Protein AF-A0A662AB05-F1 (afdb_monomer_lite)

pLDDT: mean 79.99, std 21.04, range [27.86, 98.81]

Secondary structure (DSSP, 8-state):
---------------------HHHHHHHHHHHHHHTSHHHHHHHHHHHSSSTTHHHHHHHHHHHHHHHHHHHHTT---------PPPPPP--HHHHHHHHS-HHHHHHHHHHHIIIIIS----SS-HHHHHHHHHHHTT--TTTT-EEEEEE-BTTBPPPPGGG--TT-EEEEEETTTTTEEEEEEEEEEEETTTTEEEEEE---TT-----EEEEEE-TTEEEEEEE---

Radius of gyration: 23.84 Å; chains: 1; bounding box: 89×53×60 Å

Structure (mmCIF, N/CA/C/O backbone):
data_AF-A0A662AB05-F1
#
_entry.id   AF-A0A662AB05-F1
#
loop_
_atom_site.group_PDB
_atom_site.id
_atom_site.type_symbol
_atom_site.label_atom_id
_atom_site.label_alt_id
_atom_site.label_comp_id
_atom_site.label_asym_id
_atom_site.label_entity_id
_atom_site.label_seq_id
_atom_site.pdbx_PDB_ins_code
_atom_site.Cartn_x
_atom_site.Cartn_y
_atom_site.Cartn_z
_atom_site.occupancy
_atom_site.B_iso_or_equiv
_atom_site.auth_seq_id
_atom_site.auth_comp_id
_atom_site.auth_asym_id
_atom_site.auth_atom_id
_atom_site.pdbx_PDB_model_num
ATOM 1 N N . MET A 1 1 ? 68.792 -32.319 36.060 1.00 41.03 1 MET A N 1
ATOM 2 C CA . MET A 1 1 ? 67.749 -32.332 35.009 1.00 41.03 1 MET A CA 1
ATOM 3 C C . MET A 1 1 ? 66.751 -33.435 35.332 1.00 41.03 1 MET A C 1
ATOM 5 O O . MET A 1 1 ? 67.073 -34.603 35.170 1.00 41.03 1 MET A O 1
ATOM 9 N N . ILE A 1 2 ? 65.593 -33.077 35.890 1.00 36.81 2 ILE A N 1
ATOM 10 C CA . ILE A 1 2 ? 64.547 -34.006 36.345 1.00 36.81 2 ILE A CA 1
ATOM 11 C C . ILE A 1 2 ? 63.245 -33.673 35.595 1.00 36.81 2 ILE A C 1
ATOM 13 O O . ILE A 1 2 ? 62.910 -32.502 35.472 1.00 36.81 2 ILE A O 1
ATOM 17 N N . ARG A 1 3 ? 62.612 -34.748 35.087 1.00 42.06 3 ARG A N 1
ATOM 18 C CA . ARG A 1 3 ? 61.245 -35.016 34.559 1.00 42.06 3 ARG A CA 1
ATOM 19 C C . ARG A 1 3 ? 60.225 -33.848 34.564 1.00 42.06 3 ARG A C 1
ATOM 21 O O . ARG A 1 3 ? 60.188 -33.073 35.501 1.00 42.06 3 ARG A O 1
ATOM 28 N N . ILE A 1 4 ? 59.284 -33.766 33.610 1.00 41.25 4 ILE A N 1
ATOM 29 C CA . ILE A 1 4 ? 57.955 -34.420 33.718 1.00 41.25 4 ILE A CA 1
ATOM 30 C C . ILE A 1 4 ? 57.198 -34.467 32.361 1.00 41.25 4 ILE A C 1
ATOM 32 O O . ILE A 1 4 ? 57.023 -33.466 31.680 1.00 41.25 4 ILE A O 1
ATOM 36 N N . LYS A 1 5 ? 56.767 -35.697 32.043 1.00 40.16 5 LYS A N 1
ATOM 37 C CA . LYS A 1 5 ? 55.578 -36.238 31.339 1.00 40.16 5 LYS A CA 1
ATOM 38 C C . LYS A 1 5 ? 54.635 -35.344 30.493 1.00 40.16 5 LYS A C 1
ATOM 40 O O . LYS A 1 5 ? 53.971 -34.461 31.012 1.00 40.16 5 LYS A O 1
ATOM 45 N N . LEU A 1 6 ? 54.458 -35.813 29.246 1.00 46.09 6 LEU A N 1
ATOM 46 C CA . LEU A 1 6 ? 53.212 -36.223 28.551 1.00 46.09 6 LEU A CA 1
ATOM 47 C C . LEU A 1 6 ? 51.966 -35.322 28.636 1.00 46.09 6 LEU A C 1
ATOM 49 O O . LEU A 1 6 ? 51.309 -35.263 29.670 1.00 46.09 6 LEU A O 1
ATOM 53 N N . PHE A 1 7 ? 51.521 -34.830 27.473 1.00 37.00 7 PHE A N 1
ATOM 54 C CA . PHE A 1 7 ? 50.107 -34.539 27.223 1.00 37.00 7 PHE A CA 1
ATOM 55 C C . PHE A 1 7 ? 49.740 -34.810 25.753 1.00 37.00 7 PHE A C 1
ATOM 57 O O . PHE A 1 7 ? 50.215 -34.149 24.838 1.00 37.00 7 PHE A O 1
ATOM 64 N N . ASN A 1 8 ? 48.893 -35.812 25.545 1.00 42.94 8 ASN A N 1
ATOM 65 C CA . ASN A 1 8 ? 48.013 -36.005 24.389 1.00 42.94 8 ASN A CA 1
ATOM 66 C C . ASN A 1 8 ? 46.721 -36.537 25.035 1.00 42.94 8 ASN A C 1
ATOM 68 O O . ASN A 1 8 ? 46.855 -37.426 25.885 1.00 42.94 8 ASN A O 1
ATOM 72 N N . PRO A 1 9 ? 45.509 -36.017 24.753 1.00 47.19 9 PRO A N 1
ATOM 73 C CA . PRO A 1 9 ? 44.852 -36.332 23.482 1.00 47.19 9 PRO A CA 1
ATOM 74 C C . PRO A 1 9 ? 43.847 -35.259 22.973 1.00 47.19 9 PRO A C 1
ATOM 76 O O . PRO A 1 9 ? 43.495 -34.322 23.676 1.00 47.19 9 PRO A O 1
ATOM 79 N N . THR A 1 10 ? 43.398 -35.420 21.725 1.00 48.03 10 THR A N 1
ATOM 80 C CA . THR A 1 10 ? 42.082 -35.046 21.149 1.00 48.03 10 THR A CA 1
ATOM 81 C C . THR A 1 10 ? 41.307 -33.853 21.740 1.00 48.03 10 THR A C 1
ATOM 83 O O . THR A 1 10 ? 40.819 -33.937 22.856 1.00 48.03 10 THR A O 1
ATOM 86 N N . ILE A 1 11 ? 41.021 -32.833 20.917 1.00 49.19 11 ILE A N 1
ATOM 87 C CA . ILE A 1 11 ? 39.661 -32.304 20.665 1.00 49.19 11 ILE A CA 1
ATOM 88 C C . ILE A 1 11 ? 39.730 -31.359 19.455 1.00 49.19 11 ILE A C 1
ATOM 90 O O . ILE A 1 11 ? 40.178 -30.216 19.506 1.00 49.19 11 ILE A O 1
ATOM 94 N N . LEU A 1 12 ? 39.275 -31.903 18.332 1.00 47.12 12 LEU A N 1
ATOM 95 C CA . LEU A 1 12 ? 38.850 -31.188 17.143 1.00 47.12 12 LEU A CA 1
ATOM 96 C C . LEU A 1 12 ? 37.508 -30.518 17.476 1.00 47.12 12 LEU A C 1
ATOM 98 O O . LEU A 1 12 ? 36.474 -31.179 17.450 1.00 47.12 12 LEU A O 1
ATOM 102 N N . LEU A 1 13 ? 37.506 -29.226 17.810 1.00 43.78 13 LEU A N 1
ATOM 103 C CA . LEU A 1 13 ? 36.274 -28.436 17.877 1.00 43.78 13 LEU A CA 1
ATOM 104 C C . LEU A 1 13 ? 36.258 -27.421 16.739 1.00 43.78 13 LEU A C 1
ATOM 106 O O . LEU A 1 13 ? 36.811 -26.327 16.807 1.00 43.78 13 LEU A O 1
ATOM 110 N N . ILE A 1 14 ? 35.590 -27.855 15.671 1.00 45.66 14 ILE A N 1
ATOM 111 C CA . ILE A 1 14 ? 35.081 -27.042 14.575 1.00 45.66 14 ILE A CA 1
ATOM 112 C C . ILE A 1 14 ? 34.140 -26.006 15.195 1.00 45.66 14 ILE A C 1
ATOM 114 O O . ILE A 1 14 ? 32.975 -26.292 15.473 1.00 45.66 14 ILE A O 1
ATOM 118 N N . VAL A 1 15 ? 34.641 -24.795 15.437 1.00 43.34 15 VAL A N 1
ATOM 119 C CA . VAL A 1 15 ? 33.771 -23.663 15.751 1.00 43.34 15 VAL A CA 1
ATOM 120 C C . VAL A 1 15 ? 33.095 -23.270 14.448 1.00 43.34 15 VAL A C 1
ATOM 122 O O . VAL A 1 15 ? 33.679 -22.639 13.567 1.00 43.34 15 VAL A O 1
ATOM 125 N N . PHE A 1 16 ? 31.860 -23.745 14.323 1.00 41.00 16 PHE A N 1
ATOM 126 C CA . PHE A 1 16 ? 30.905 -23.403 13.287 1.00 41.00 16 PHE A CA 1
ATOM 127 C C . PHE A 1 16 ? 30.875 -21.883 13.100 1.00 41.00 16 PHE A C 1
ATOM 129 O O . PHE A 1 16 ? 30.330 -21.136 13.912 1.00 41.00 16 PHE A O 1
ATOM 136 N N . SER A 1 17 ? 31.455 -21.438 11.989 1.00 41.12 17 SER A N 1
ATOM 137 C CA . SER A 1 17 ? 31.221 -20.122 11.418 1.00 41.12 17 SER A CA 1
ATOM 138 C C . SER A 1 17 ? 29.746 -20.025 11.029 1.00 41.12 17 SER A C 1
ATOM 140 O O . SER A 1 17 ? 29.356 -20.292 9.894 1.00 41.12 17 SER A O 1
ATOM 142 N N . THR A 1 18 ? 28.889 -19.638 11.971 1.00 46.38 18 THR A N 1
ATOM 143 C CA . THR A 1 18 ? 27.575 -19.089 11.640 1.00 46.38 18 THR A CA 1
ATOM 144 C C . THR A 1 18 ? 27.740 -17.609 11.329 1.00 46.38 18 THR A C 1
ATOM 146 O O . THR A 1 18 ? 27.198 -16.739 12.011 1.00 46.38 18 THR A O 1
ATOM 149 N N . LEU A 1 19 ? 28.485 -17.316 10.260 1.00 41.28 19 LEU A N 1
ATOM 150 C CA . LEU A 1 19 ? 28.293 -16.083 9.513 1.00 41.28 19 LEU A CA 1
ATOM 151 C C . LEU A 1 19 ? 26.916 -16.171 8.854 1.00 41.28 19 LEU A C 1
ATOM 153 O O . LEU A 1 19 ? 26.732 -16.627 7.727 1.00 41.28 19 LEU A O 1
ATOM 157 N N . PHE A 1 20 ? 25.917 -15.752 9.621 1.00 46.38 20 PHE A N 1
ATOM 158 C CA . PHE A 1 20 ? 24.598 -15.414 9.133 1.00 46.38 20 PHE A CA 1
ATOM 159 C C . PHE A 1 20 ? 24.802 -14.328 8.061 1.00 46.38 20 PHE A C 1
ATOM 161 O O . PHE A 1 20 ? 25.117 -13.184 8.384 1.00 46.38 20 PHE A O 1
ATOM 168 N N . PHE A 1 21 ? 24.629 -14.672 6.781 1.00 45.56 21 PHE A N 1
ATOM 169 C CA . PHE A 1 21 ? 24.594 -13.725 5.656 1.00 45.56 21 PHE A CA 1
ATOM 170 C C . PHE A 1 21 ? 23.132 -13.410 5.256 1.00 45.56 21 PHE A C 1
ATOM 172 O O . PHE A 1 21 ? 22.688 -13.773 4.161 1.00 45.56 21 PHE A O 1
ATOM 179 N N . PRO A 1 22 ? 22.322 -12.716 6.084 1.00 51.22 22 PRO A N 1
ATOM 180 C CA . PRO A 1 22 ? 20.914 -12.447 5.782 1.00 51.22 22 PRO A CA 1
ATOM 181 C C . PRO A 1 22 ? 20.709 -11.440 4.632 1.00 51.22 22 PRO A C 1
ATOM 183 O O . PRO A 1 22 ? 19.571 -11.221 4.205 1.00 51.22 22 PRO A O 1
ATOM 186 N N . SER A 1 23 ? 21.773 -10.822 4.105 1.00 61.44 23 SER A N 1
ATOM 187 C CA . SER A 1 23 ? 21.680 -9.826 3.030 1.00 61.44 23 SER A CA 1
ATOM 188 C C . SER A 1 23 ? 21.506 -10.453 1.639 1.00 61.44 23 SER A C 1
ATOM 190 O O . SER A 1 23 ? 20.774 -9.908 0.807 1.00 61.44 23 SER A O 1
ATOM 192 N N . CYS A 1 24 ? 22.104 -11.625 1.392 1.00 77.31 24 CYS A N 1
ATOM 193 C CA . CYS A 1 24 ? 22.117 -12.240 0.064 1.00 77.31 24 CYS A CA 1
ATOM 194 C C . CYS A 1 24 ? 20.747 -12.833 -0.297 1.00 77.31 24 CYS A C 1
ATOM 196 O O . CYS A 1 24 ? 20.187 -12.501 -1.344 1.00 77.31 24 CYS A O 1
ATOM 198 N N . ALA A 1 25 ? 20.142 -13.598 0.620 1.00 77.62 25 ALA A N 1
ATOM 199 C CA . ALA A 1 25 ? 18.828 -14.204 0.403 1.00 77.62 25 ALA A CA 1
ATOM 200 C C . ALA A 1 25 ? 17.720 -13.149 0.237 1.00 77.62 25 ALA A C 1
ATOM 202 O O . ALA A 1 25 ? 16.896 -13.260 -0.665 1.00 77.62 25 ALA A O 1
ATOM 203 N N . LYS A 1 26 ? 17.722 -12.069 1.035 1.00 75.44 26 LYS A N 1
ATOM 204 C CA . LYS A 1 26 ? 16.744 -10.974 0.893 1.00 75.44 26 LYS A CA 1
ATOM 205 C C . LYS A 1 26 ? 16.840 -10.309 -0.482 1.00 75.44 26 LYS A C 1
ATOM 207 O O . LYS A 1 26 ? 15.824 -10.122 -1.151 1.00 75.44 26 LYS A O 1
ATOM 212 N N . ARG A 1 27 ? 18.055 -9.972 -0.927 1.00 73.06 27 ARG A N 1
ATOM 213 C CA . ARG A 1 27 ? 18.285 -9.334 -2.233 1.00 73.06 27 ARG A CA 1
ATOM 214 C C . ARG A 1 27 ? 17.936 -10.271 -3.390 1.00 73.06 27 ARG A C 1
ATOM 216 O O . ARG A 1 27 ? 17.313 -9.834 -4.355 1.00 73.06 27 ARG A O 1
ATOM 223 N N . ALA A 1 28 ? 18.300 -11.548 -3.293 1.00 81.00 28 ALA A N 1
ATOM 224 C CA . ALA A 1 28 ? 17.970 -12.557 -4.294 1.00 81.00 28 ALA A CA 1
ATOM 225 C C . ALA A 1 28 ? 16.457 -12.803 -4.378 1.00 81.00 28 ALA A C 1
ATOM 227 O O . ALA A 1 28 ? 15.916 -12.890 -5.479 1.00 81.00 28 ALA A O 1
ATOM 228 N N . PHE A 1 29 ? 15.770 -12.840 -3.235 1.00 81.94 29 PHE A N 1
ATOM 229 C CA . PHE A 1 29 ? 14.319 -12.962 -3.175 1.00 81.94 29 PHE A CA 1
ATOM 230 C C . PHE A 1 29 ? 13.632 -11.745 -3.798 1.00 81.94 29 PHE A C 1
ATOM 232 O O . PHE A 1 29 ? 12.755 -11.907 -4.640 1.00 81.94 29 PHE A O 1
ATOM 239 N N . HIS A 1 30 ? 14.082 -10.528 -3.474 1.00 76.94 30 HIS A N 1
ATOM 240 C CA . HIS A 1 30 ? 13.581 -9.309 -4.113 1.00 76.94 30 HIS A CA 1
ATOM 241 C C . HIS A 1 30 ? 13.800 -9.334 -5.629 1.00 76.94 30 HIS A C 1
ATOM 243 O O . HIS A 1 30 ? 12.862 -9.088 -6.373 1.00 76.94 30 HIS A O 1
ATOM 249 N N . LYS A 1 31 ? 14.984 -9.743 -6.104 1.00 77.50 31 LYS A N 1
ATOM 250 C CA . LYS A 1 31 ? 15.251 -9.894 -7.544 1.00 77.50 31 LYS A CA 1
ATOM 251 C C . LYS A 1 31 ? 14.340 -10.940 -8.198 1.00 77.50 31 LYS A C 1
ATOM 253 O O . LYS A 1 31 ? 13.983 -10.799 -9.367 1.00 77.50 31 LYS A O 1
ATOM 258 N N . ALA A 1 32 ? 13.983 -12.001 -7.474 1.00 78.56 32 ALA A N 1
ATOM 259 C CA . ALA A 1 32 ? 13.036 -12.998 -7.956 1.00 78.56 32 ALA A CA 1
ATOM 260 C C . ALA A 1 32 ? 11.611 -12.442 -8.036 1.00 78.56 32 ALA A C 1
ATOM 262 O O . ALA A 1 32 ? 10.939 -12.712 -9.029 1.00 78.56 32 ALA A O 1
ATOM 263 N N . MET A 1 33 ? 11.205 -11.632 -7.053 1.00 78.56 33 MET A N 1
ATOM 264 C CA . MET A 1 33 ? 9.936 -10.901 -7.046 1.00 78.56 33 MET A CA 1
ATOM 265 C C . MET A 1 33 ? 9.856 -9.831 -8.134 1.00 78.56 33 MET A C 1
ATOM 267 O O . MET A 1 33 ? 8.813 -9.702 -8.755 1.00 78.56 33 MET A O 1
ATOM 271 N N . ASP A 1 34 ? 10.941 -9.103 -8.403 1.00 69.00 34 ASP A N 1
ATOM 272 C CA . ASP A 1 34 ? 10.978 -8.088 -9.462 1.00 69.00 34 ASP A CA 1
ATOM 273 C C . ASP A 1 34 ? 10.748 -8.720 -10.840 1.00 69.00 34 ASP A C 1
ATOM 275 O O . ASP A 1 34 ? 10.105 -8.130 -11.701 1.00 69.00 34 ASP A O 1
ATOM 279 N N . LYS A 1 35 ? 11.268 -9.938 -11.048 1.00 76.38 35 LYS A N 1
ATOM 280 C CA . LYS A 1 35 ? 11.047 -10.706 -12.279 1.00 76.38 35 LYS A CA 1
ATOM 281 C C . LYS A 1 35 ? 9.700 -11.424 -12.307 1.00 76.38 35 LYS A C 1
ATOM 283 O O . LYS A 1 35 ? 9.160 -11.605 -13.387 1.00 76.38 35 LYS A O 1
ATOM 288 N N . ASN A 1 36 ? 9.214 -11.874 -11.150 1.00 77.94 36 ASN A N 1
ATOM 289 C CA . ASN A 1 36 ? 7.950 -12.586 -10.953 1.00 77.94 36 ASN A CA 1
ATOM 290 C C . ASN A 1 36 ? 7.671 -13.705 -11.985 1.00 77.94 36 ASN A C 1
ATOM 292 O O . ASN A 1 36 ? 6.628 -13.734 -12.630 1.00 77.94 36 ASN A O 1
ATOM 296 N N . THR A 1 37 ? 8.625 -14.621 -12.175 1.00 80.44 37 THR A N 1
ATOM 297 C CA . THR A 1 37 ? 8.491 -15.775 -13.086 1.00 80.44 37 THR A CA 1
ATOM 298 C C . THR A 1 37 ? 8.776 -17.073 -12.340 1.00 80.44 37 THR A C 1
ATOM 300 O O . THR A 1 37 ? 9.580 -17.097 -11.406 1.00 80.44 37 THR A O 1
ATOM 303 N N . VAL A 1 38 ? 8.207 -18.190 -12.802 1.00 76.81 38 VAL A N 1
ATOM 304 C CA . VAL A 1 38 ? 8.501 -19.531 -12.262 1.00 76.81 38 VAL A CA 1
ATOM 305 C C . VAL A 1 38 ? 10.013 -19.784 -12.235 1.00 76.81 38 VAL A C 1
ATOM 307 O O . VAL A 1 38 ? 10.556 -20.253 -11.235 1.00 76.81 38 VAL A O 1
ATOM 310 N N . ASN A 1 39 ? 10.718 -19.384 -13.299 1.00 84.44 39 ASN A N 1
ATOM 311 C CA . ASN A 1 39 ? 12.168 -19.518 -13.402 1.00 84.44 39 ASN A CA 1
ATOM 312 C C . ASN A 1 39 ? 12.924 -18.653 -12.376 1.00 84.44 39 ASN A C 1
ATOM 314 O O . ASN A 1 39 ? 13.879 -19.121 -11.755 1.00 84.44 39 ASN A O 1
ATOM 318 N N . SER A 1 40 ? 12.504 -17.403 -12.145 1.00 78.69 40 SER A N 1
ATOM 319 C CA . SER A 1 40 ? 13.163 -16.545 -11.154 1.00 78.69 40 SER A CA 1
ATOM 320 C C . SER A 1 40 ? 12.994 -17.077 -9.730 1.00 78.69 40 SER A C 1
ATOM 322 O O . SER A 1 40 ? 13.964 -17.060 -8.969 1.00 78.69 40 SER A O 1
ATOM 324 N N . TYR A 1 41 ? 11.826 -17.630 -9.391 1.00 84.00 41 TYR A N 1
ATOM 325 C CA . TYR A 1 41 ? 11.612 -18.289 -8.101 1.00 84.00 41 TYR A CA 1
ATOM 326 C C . TYR A 1 41 ? 12.338 -19.629 -7.988 1.00 84.00 41 TYR A C 1
ATOM 328 O O . TYR A 1 41 ? 12.929 -19.895 -6.946 1.00 84.00 41 TYR A O 1
ATOM 336 N N . ASN A 1 42 ? 12.390 -20.445 -9.044 1.00 88.75 42 ASN A N 1
ATOM 337 C CA . ASN A 1 42 ? 13.214 -21.659 -9.061 1.00 88.75 42 ASN A CA 1
ATOM 338 C C . ASN A 1 42 ? 14.694 -21.336 -8.831 1.00 88.75 42 ASN A C 1
ATOM 340 O O . ASN A 1 42 ? 15.349 -21.982 -8.017 1.00 88.75 42 ASN A O 1
ATOM 344 N N . LYS A 1 43 ? 15.215 -20.295 -9.492 1.00 91.38 43 LYS A N 1
ATOM 345 C CA . LYS A 1 43 ? 16.598 -19.841 -9.312 1.00 91.38 43 LYS A CA 1
ATOM 346 C C . LYS A 1 43 ? 16.873 -19.372 -7.885 1.00 91.38 43 LYS A C 1
ATOM 348 O O . LYS A 1 43 ? 17.965 -19.611 -7.378 1.00 91.38 43 LYS A O 1
ATOM 353 N N . PHE A 1 44 ? 15.908 -18.701 -7.260 1.00 90.69 44 PHE A N 1
ATOM 354 C CA . PHE A 1 44 ? 16.005 -18.302 -5.861 1.00 90.69 44 PHE A CA 1
ATOM 355 C C . PHE A 1 44 ? 16.018 -19.519 -4.930 1.00 90.69 44 PHE A C 1
ATOM 357 O O . PHE A 1 44 ? 16.940 -19.669 -4.135 1.00 90.69 44 PHE A O 1
ATOM 364 N N . LEU A 1 45 ? 15.039 -20.413 -5.082 1.00 91.75 45 LEU A N 1
ATOM 365 C CA . LEU A 1 45 ? 14.894 -21.605 -4.250 1.00 91.75 45 LEU A CA 1
ATOM 366 C C . LEU A 1 45 ? 16.091 -22.542 -4.369 1.00 91.75 45 LEU A C 1
ATOM 368 O O . LEU A 1 45 ? 16.516 -23.085 -3.368 1.00 91.75 45 LEU A O 1
ATOM 372 N N . LYS A 1 46 ? 16.707 -22.660 -5.550 1.00 92.50 46 LYS A N 1
ATOM 373 C CA . LYS A 1 46 ? 17.922 -23.468 -5.731 1.00 92.50 46 LYS A CA 1
ATOM 374 C C . LYS A 1 46 ? 19.098 -23.013 -4.854 1.00 92.50 46 LYS A C 1
ATOM 376 O O . LYS A 1 46 ? 19.998 -23.801 -4.605 1.00 92.50 46 LYS A O 1
ATOM 381 N N . LYS A 1 47 ? 19.139 -21.738 -4.457 1.00 88.31 47 LYS A N 1
ATOM 382 C CA . LYS A 1 47 ? 20.266 -21.152 -3.712 1.00 88.31 47 LYS A CA 1
ATOM 383 C C . LYS A 1 47 ? 19.944 -20.811 -2.256 1.00 88.31 47 LYS A C 1
ATOM 385 O O . LYS A 1 47 ? 20.866 -20.503 -1.512 1.00 88.31 47 LYS A O 1
ATOM 390 N N . HIS A 1 48 ? 18.663 -20.762 -1.896 1.00 88.81 48 HIS A N 1
ATOM 391 C CA . HIS A 1 48 ? 18.176 -20.174 -0.645 1.00 88.81 48 HIS A CA 1
ATOM 392 C C . HIS A 1 48 ? 16.889 -20.866 -0.154 1.00 88.81 48 HIS A C 1
ATOM 394 O O . HIS A 1 48 ? 15.951 -20.186 0.279 1.00 88.81 48 HIS A O 1
ATOM 400 N N . ASP A 1 49 ? 16.781 -22.189 -0.297 1.00 85.38 49 ASP A N 1
ATOM 401 C CA . ASP A 1 49 ? 15.622 -22.985 0.142 1.00 85.38 49 ASP A CA 1
ATOM 402 C C . ASP A 1 49 ? 15.500 -23.140 1.666 1.00 85.38 49 ASP A C 1
ATOM 404 O O . ASP A 1 49 ? 14.406 -23.430 2.153 1.00 85.38 49 ASP A O 1
ATOM 408 N N . ASP A 1 50 ? 16.584 -22.893 2.393 1.00 82.00 50 ASP A N 1
ATOM 409 C CA . ASP A 1 50 ? 16.687 -22.797 3.851 1.00 82.00 50 ASP A CA 1
ATOM 410 C C . ASP A 1 50 ? 16.327 -21.401 4.391 1.00 82.00 50 ASP A C 1
ATOM 412 O O . ASP A 1 50 ? 16.054 -21.209 5.577 1.00 82.00 50 ASP A O 1
ATOM 416 N N . SER A 1 51 ? 16.311 -20.392 3.519 1.00 82.62 51 SER A N 1
ATOM 417 C CA . SER A 1 51 ? 16.078 -19.018 3.939 1.00 82.62 51 SER A CA 1
ATOM 418 C C . SER A 1 51 ? 14.644 -18.804 4.427 1.00 82.62 51 SER A C 1
ATOM 420 O O . SER A 1 51 ? 13.685 -19.389 3.919 1.00 82.62 51 SER A O 1
ATOM 422 N N . LYS A 1 52 ? 14.447 -17.811 5.303 1.00 78.31 52 LYS A N 1
ATOM 423 C CA . LYS A 1 52 ? 13.102 -17.362 5.722 1.00 78.31 52 LYS A CA 1
ATOM 424 C C . LYS A 1 52 ? 12.186 -16.909 4.569 1.00 78.31 52 LYS A C 1
ATOM 426 O O . LYS A 1 52 ? 10.999 -16.678 4.778 1.00 78.31 52 LYS A O 1
ATOM 431 N N . TYR A 1 53 ? 12.731 -16.734 3.362 1.00 78.25 53 TYR A N 1
ATOM 432 C CA . TYR A 1 53 ? 11.990 -16.363 2.156 1.00 78.25 53 TYR A CA 1
ATOM 433 C C . TYR A 1 53 ? 11.637 -17.571 1.273 1.00 78.25 53 TYR A C 1
ATOM 435 O O . TYR A 1 53 ? 10.835 -17.428 0.350 1.00 78.25 53 TYR A O 1
ATOM 443 N N . ALA A 1 54 ? 12.193 -18.755 1.543 1.00 73.50 54 ALA A N 1
ATOM 444 C CA . ALA A 1 54 ? 11.980 -19.966 0.757 1.00 73.50 54 ALA A CA 1
ATOM 445 C C . ALA A 1 54 ? 10.508 -20.371 0.695 1.00 73.50 54 ALA A C 1
ATOM 447 O O . ALA A 1 54 ? 9.975 -20.587 -0.391 1.00 73.50 54 ALA A O 1
ATOM 448 N N . SER A 1 55 ? 9.819 -20.402 1.837 1.00 61.41 55 SER A N 1
ATOM 449 C CA . SER A 1 55 ? 8.386 -20.716 1.888 1.00 61.41 55 SER A CA 1
ATOM 450 C C . SER A 1 55 ? 7.584 -19.759 1.009 1.00 61.41 55 SER A C 1
ATOM 452 O O . SER A 1 55 ? 6.784 -20.189 0.182 1.00 61.41 55 SER A O 1
ATOM 454 N N . LYS A 1 56 ? 7.890 -18.459 1.092 1.00 76.19 56 LYS A N 1
ATOM 455 C CA . LYS A 1 56 ? 7.237 -17.426 0.284 1.00 76.19 56 LYS A CA 1
ATOM 456 C C . LYS A 1 56 ? 7.525 -17.576 -1.214 1.00 76.19 56 LYS A C 1
ATOM 458 O O . LYS A 1 56 ? 6.620 -17.431 -2.026 1.00 76.19 56 LYS A O 1
ATOM 463 N N . ALA A 1 57 ? 8.757 -17.907 -1.598 1.00 73.62 57 ALA A N 1
ATOM 464 C CA . ALA A 1 57 ? 9.109 -18.160 -2.993 1.00 73.62 57 ALA A CA 1
ATOM 465 C C . ALA A 1 57 ? 8.468 -19.442 -3.556 1.00 73.62 57 ALA A C 1
ATOM 467 O O . ALA A 1 57 ? 8.070 -19.454 -4.719 1.00 73.62 57 ALA A O 1
ATOM 468 N N . LYS A 1 58 ? 8.332 -20.510 -2.752 1.00 80.00 58 LYS A N 1
ATOM 469 C CA . LYS A 1 58 ? 7.609 -21.739 -3.141 1.00 80.00 58 LYS A CA 1
ATOM 470 C C . LYS A 1 58 ? 6.135 -21.439 -3.417 1.00 80.00 58 LYS A C 1
ATOM 472 O O . LYS A 1 58 ? 5.603 -21.938 -4.404 1.00 80.00 58 LYS A O 1
ATOM 477 N N . ILE A 1 59 ? 5.520 -20.596 -2.587 1.00 70.94 59 ILE A N 1
ATOM 478 C CA . ILE A 1 59 ? 4.125 -20.163 -2.736 1.00 70.94 59 ILE A CA 1
ATOM 479 C C . ILE A 1 59 ? 3.937 -19.357 -4.027 1.00 70.94 59 ILE A C 1
ATOM 481 O O . ILE A 1 59 ? 3.174 -19.785 -4.888 1.00 70.94 59 ILE A O 1
ATOM 485 N N . LEU A 1 60 ? 4.706 -18.279 -4.218 1.00 76.31 60 LEU A N 1
ATOM 486 C CA . LEU A 1 60 ? 4.604 -17.425 -5.414 1.00 76.31 60 LEU A CA 1
ATOM 487 C C . LEU A 1 60 ? 4.859 -18.215 -6.708 1.00 76.31 60 LEU A C 1
ATOM 489 O O . LEU A 1 60 ? 4.175 -18.032 -7.711 1.00 76.31 60 LEU A O 1
ATOM 493 N N . LYS A 1 61 ? 5.796 -19.172 -6.681 1.00 86.06 61 LYS A N 1
ATOM 494 C CA . LYS A 1 61 ? 6.005 -20.101 -7.798 1.00 86.06 61 LYS A CA 1
ATOM 495 C C . LYS A 1 61 ? 4.770 -20.962 -8.085 1.00 86.06 61 LYS A C 1
ATOM 497 O O . LYS A 1 61 ? 4.422 -21.166 -9.245 1.00 86.06 61 LYS A O 1
ATOM 502 N N . ALA A 1 62 ? 4.153 -21.525 -7.048 1.00 72.38 62 ALA A N 1
ATOM 503 C CA . ALA A 1 62 ? 2.998 -22.404 -7.200 1.00 72.38 62 ALA A CA 1
ATOM 504 C C . ALA A 1 62 ? 1.772 -21.660 -7.748 1.00 72.38 62 ALA A C 1
ATOM 506 O O . ALA A 1 62 ? 0.973 -22.260 -8.459 1.00 72.38 62 ALA A O 1
ATOM 507 N N . GLU A 1 63 ? 1.629 -20.373 -7.444 1.00 71.25 63 GLU A N 1
ATOM 508 C CA . GLU A 1 63 ? 0.574 -19.513 -7.991 1.00 71.25 63 GLU A CA 1
ATOM 509 C C . GLU A 1 63 ? 0.757 -19.275 -9.486 1.00 71.25 63 GLU A C 1
ATOM 511 O O . GLU A 1 63 ? -0.173 -19.531 -10.246 1.00 71.25 63 GLU A O 1
ATOM 516 N N . LEU A 1 64 ? 1.974 -18.933 -9.918 1.00 75.25 64 LEU A N 1
ATOM 517 C CA . LEU A 1 64 ? 2.290 -18.798 -11.342 1.00 75.25 64 LEU A CA 1
ATOM 518 C C . LEU A 1 64 ? 1.998 -20.098 -12.118 1.00 75.25 64 LEU A C 1
ATOM 520 O O . LEU A 1 64 ? 1.354 -20.068 -13.160 1.00 75.25 64 LEU A O 1
ATOM 524 N N . ASN A 1 65 ? 2.350 -21.261 -11.557 1.00 71.75 65 ASN A N 1
ATOM 525 C CA . ASN A 1 65 ? 2.039 -22.562 -12.173 1.00 71.75 65 ASN A CA 1
ATOM 526 C C . ASN A 1 65 ? 0.526 -22.888 -12.201 1.00 71.75 65 ASN A C 1
ATOM 528 O O . ASN A 1 65 ? 0.042 -23.601 -13.086 1.00 71.75 65 ASN A O 1
ATOM 532 N N . LYS A 1 66 ? -0.246 -22.417 -11.211 1.00 71.25 66 LYS A N 1
ATOM 533 C CA . LYS A 1 66 ? -1.711 -22.588 -11.174 1.00 71.25 66 LYS A CA 1
ATOM 534 C C . LYS A 1 66 ? -2.412 -21.733 -12.233 1.00 71.25 66 LYS A C 1
ATOM 536 O O . LYS A 1 66 ? -3.511 -22.078 -12.659 1.00 71.25 66 LYS A O 1
ATOM 541 N N . GLU A 1 67 ? -1.802 -20.636 -12.660 1.00 57.09 67 GLU A N 1
ATOM 542 C CA . GLU A 1 67 ? -2.322 -19.781 -13.729 1.00 57.09 67 GLU A CA 1
ATOM 543 C C . GLU A 1 67 ? -2.009 -20.345 -15.115 1.00 57.09 67 GLU A C 1
ATOM 545 O O . GLU A 1 67 ? -2.922 -20.412 -15.939 1.00 57.09 67 GLU A O 1
ATOM 550 N N . ASP A 1 68 ? -0.805 -20.888 -15.327 1.00 56.62 68 ASP A N 1
ATOM 551 C CA . ASP A 1 68 ? -0.463 -21.626 -16.554 1.00 56.62 68 ASP A CA 1
ATOM 552 C C . ASP A 1 68 ? -1.433 -22.800 -16.777 1.00 56.62 68 ASP A C 1
ATOM 554 O O . ASP A 1 68 ? -1.932 -23.047 -17.880 1.00 56.62 68 ASP A O 1
ATOM 558 N N . THR A 1 69 ? -1.788 -23.498 -15.695 1.00 48.59 69 THR A N 1
ATOM 559 C CA . THR A 1 69 ? -2.774 -24.583 -15.756 1.00 48.59 69 THR A CA 1
ATOM 560 C C . THR A 1 69 ? -4.196 -24.061 -15.973 1.00 48.59 69 THR A C 1
ATOM 562 O O . THR A 1 69 ? -4.893 -24.613 -16.819 1.00 48.59 69 THR A O 1
ATOM 565 N N . LYS A 1 70 ? -4.639 -22.971 -15.327 1.00 48.81 70 LYS A N 1
ATOM 566 C CA . LYS A 1 70 ? -5.968 -22.371 -15.588 1.00 48.81 70 LYS A CA 1
ATOM 567 C C . LYS A 1 70 ? -6.126 -21.825 -17.014 1.00 48.81 70 LYS A C 1
ATOM 569 O O . LYS A 1 70 ? -7.200 -22.008 -17.581 1.00 48.81 70 LYS A O 1
ATOM 574 N N . GLN A 1 71 ? -5.086 -21.238 -17.612 1.00 43.06 71 GLN A N 1
ATOM 575 C CA . GLN A 1 71 ? -5.077 -20.842 -19.032 1.00 43.06 71 GLN A CA 1
ATOM 576 C C . GLN A 1 71 ? -5.119 -22.048 -19.980 1.00 43.06 71 GLN A C 1
ATOM 578 O O . GLN A 1 71 ? -5.689 -21.971 -21.066 1.00 43.06 71 GLN A O 1
ATOM 583 N N . THR A 1 72 ? -4.570 -23.188 -19.560 1.00 34.25 72 THR A N 1
ATOM 584 C CA . THR A 1 72 ? -4.683 -24.444 -20.314 1.00 34.25 72 THR A CA 1
ATOM 585 C C . THR A 1 72 ? -6.088 -25.055 -20.177 1.00 34.25 72 THR A C 1
ATOM 587 O O . THR A 1 72 ? -6.640 -25.570 -21.150 1.00 34.25 72 THR A O 1
ATOM 590 N N . TYR A 1 73 ? -6.721 -24.934 -19.003 1.00 28.28 73 TYR A N 1
ATOM 591 C CA . TYR A 1 73 ? -8.087 -25.413 -18.742 1.00 28.28 73 TYR A CA 1
ATOM 592 C C . TYR A 1 73 ? -9.174 -24.604 -19.464 1.00 28.28 73 TYR A C 1
ATOM 594 O O . TYR A 1 73 ? -10.187 -25.181 -19.854 1.00 28.28 73 TYR A O 1
ATOM 602 N N . THR A 1 74 ? -8.974 -23.310 -19.727 1.00 34.62 74 THR A N 1
ATOM 603 C CA . THR A 1 74 ? -9.907 -22.526 -20.559 1.00 34.62 74 THR A CA 1
ATOM 604 C C . THR A 1 74 ? -9.846 -22.886 -22.047 1.00 34.62 74 THR A C 1
ATOM 606 O O . THR A 1 74 ? -10.756 -22.519 -22.785 1.00 34.62 74 THR A O 1
ATOM 609 N N . LYS A 1 75 ? -8.848 -23.665 -22.496 1.00 39.50 75 LYS A N 1
ATOM 610 C CA . LYS A 1 75 ? -8.713 -24.116 -23.895 1.00 39.50 75 LYS A CA 1
ATOM 611 C C . LYS A 1 75 ? -9.205 -25.550 -24.161 1.00 39.50 75 LYS A C 1
ATOM 613 O O . LYS A 1 75 ? -9.225 -25.975 -25.311 1.00 39.50 75 LYS A O 1
ATOM 618 N N . LYS A 1 76 ? -9.630 -26.302 -23.136 1.00 37.91 76 LYS A N 1
ATOM 619 C CA . LYS A 1 76 ? -10.183 -27.666 -23.276 1.00 37.91 76 LYS A CA 1
ATOM 620 C C . LYS A 1 76 ? -11.390 -27.871 -22.354 1.00 37.91 76 LYS A C 1
ATOM 622 O O . LYS A 1 76 ? -11.336 -28.562 -21.342 1.00 37.91 76 LYS A O 1
ATOM 627 N N . SER A 1 77 ? -12.506 -27.253 -22.726 1.00 34.75 77 SER A N 1
ATOM 628 C CA . SER A 1 77 ? -13.820 -27.517 -22.138 1.00 34.75 77 SER A CA 1
ATOM 629 C C . SER A 1 77 ? -14.469 -28.721 -22.826 1.00 34.75 77 SER A C 1
ATOM 631 O O . SER A 1 77 ? -15.141 -28.550 -23.840 1.00 34.75 77 SER A O 1
ATOM 633 N N . THR A 1 78 ? -14.302 -29.929 -22.277 1.00 33.91 78 THR A N 1
ATOM 634 C CA . THR A 1 78 ? -15.392 -30.916 -22.111 1.00 33.91 78 THR A CA 1
ATOM 635 C C . THR A 1 78 ? -14.923 -32.111 -21.270 1.00 33.91 78 THR A C 1
ATOM 637 O O . THR A 1 78 ? -13.932 -32.748 -21.602 1.00 33.91 78 THR A O 1
ATOM 640 N N . ILE A 1 79 ? -15.694 -32.416 -20.214 1.00 32.28 79 ILE A N 1
ATOM 641 C CA . ILE A 1 79 ? -15.941 -33.721 -19.549 1.00 32.28 79 ILE A CA 1
ATOM 642 C C . ILE A 1 79 ? -15.917 -33.631 -18.004 1.00 32.28 79 ILE A C 1
ATOM 644 O O . ILE A 1 79 ? -14.885 -33.573 -17.349 1.00 32.28 79 ILE A O 1
ATOM 648 N N . LYS A 1 80 ? -17.153 -33.692 -17.482 1.00 31.03 80 LYS A N 1
ATOM 649 C CA . LYS A 1 80 ? -17.689 -34.305 -16.248 1.00 31.03 80 LYS A CA 1
ATOM 650 C C . LYS A 1 80 ? -17.155 -33.919 -14.851 1.00 31.03 80 LYS A C 1
ATOM 652 O O . LYS A 1 80 ? -16.049 -34.225 -14.429 1.00 31.03 80 LYS A O 1
ATOM 657 N N . LYS A 1 81 ? -18.120 -33.392 -14.081 1.00 39.47 81 LYS A N 1
ATOM 658 C CA . LYS A 1 81 ? -18.219 -33.284 -12.614 1.00 39.47 81 LYS A CA 1
ATOM 659 C C . LYS A 1 81 ? -17.676 -34.516 -11.866 1.00 39.47 81 LYS A C 1
ATOM 661 O O . LYS A 1 81 ? -18.143 -35.620 -12.136 1.00 39.47 81 LYS A O 1
ATOM 666 N N . LYS A 1 82 ? -16.892 -34.291 -10.800 1.00 28.66 82 LYS A N 1
ATOM 667 C CA . LYS A 1 82 ? -17.142 -34.816 -9.434 1.00 28.66 82 LYS A CA 1
ATOM 668 C C . LYS A 1 82 ? -16.134 -34.276 -8.401 1.00 28.66 82 LYS A C 1
ATOM 670 O O . LYS A 1 82 ? -14.966 -34.071 -8.699 1.00 28.66 82 LYS A O 1
ATOM 675 N N . ASN A 1 83 ? -16.646 -34.143 -7.173 1.00 27.86 83 ASN A N 1
ATOM 676 C CA . ASN A 1 83 ? -15.977 -33.993 -5.871 1.00 27.86 83 ASN A CA 1
ATOM 677 C C . ASN A 1 83 ? -15.578 -32.582 -5.394 1.00 27.86 83 ASN A C 1
ATOM 679 O O . ASN A 1 83 ? -14.446 -32.123 -5.526 1.00 27.86 83 ASN A O 1
ATOM 683 N N . LYS A 1 84 ? -16.533 -31.955 -4.684 1.00 39.78 84 LYS A N 1
ATOM 684 C CA . LYS A 1 84 ? -16.297 -30.902 -3.686 1.00 39.78 84 LYS A CA 1
ATOM 685 C C . LYS A 1 84 ? -15.393 -31.451 -2.569 1.00 39.78 84 LYS A C 1
ATOM 687 O O . LYS A 1 84 ? -15.860 -32.182 -1.702 1.00 39.78 84 LYS A O 1
ATOM 692 N N . LYS A 1 85 ? -14.116 -31.060 -2.561 1.00 29.83 85 LYS A N 1
ATOM 693 C CA . LYS A 1 85 ? -13.261 -31.088 -1.362 1.00 29.83 85 LYS A CA 1
ATOM 694 C C . LYS A 1 85 ? -13.349 -29.720 -0.676 1.00 29.83 85 LYS A C 1
ATOM 696 O O . LYS A 1 85 ? -13.189 -28.698 -1.339 1.00 29.83 85 LYS A O 1
ATOM 701 N N . LYS A 1 86 ? -13.616 -29.709 0.637 1.00 32.25 86 LYS A N 1
ATOM 702 C CA . LYS A 1 86 ? -13.536 -28.521 1.513 1.00 32.25 86 LYS A CA 1
ATOM 703 C C . LYS A 1 86 ? -12.210 -27.777 1.252 1.00 32.25 86 LYS A C 1
ATOM 705 O O . LYS A 1 86 ? -11.172 -28.442 1.231 1.00 32.25 86 LYS A O 1
ATOM 710 N N . PRO A 1 87 ? -12.207 -26.446 1.052 1.00 40.16 87 PRO A N 1
ATOM 711 C CA . PRO A 1 87 ? -10.974 -25.712 0.805 1.00 40.16 87 PRO A CA 1
ATOM 712 C C . PRO A 1 87 ? -10.115 -25.732 2.074 1.00 40.16 87 PRO A C 1
ATOM 714 O O . PRO A 1 87 ? -10.558 -25.318 3.143 1.00 40.16 87 PRO A O 1
ATOM 717 N N . GLY A 1 88 ? -8.895 -26.261 1.960 1.00 45.22 88 GLY A N 1
ATOM 718 C CA . GLY A 1 88 ? -7.902 -26.195 3.029 1.00 45.22 88 GLY A CA 1
ATOM 719 C C . GLY A 1 88 ? -7.582 -24.740 3.384 1.00 45.22 88 GLY A C 1
ATOM 720 O O . GLY A 1 88 ? -7.583 -23.868 2.515 1.00 45.22 88 GLY A O 1
ATOM 721 N N . LYS A 1 89 ? -7.329 -24.486 4.671 1.00 46.75 89 LYS A N 1
ATOM 722 C CA . LYS A 1 89 ? -6.977 -23.175 5.232 1.00 46.75 89 LYS A CA 1
ATOM 723 C C . LYS A 1 89 ? -5.806 -22.565 4.441 1.00 46.75 89 LYS A C 1
ATOM 725 O O . LYS A 1 89 ? -4.737 -23.167 4.373 1.00 46.75 89 LYS A O 1
ATOM 730 N N . THR A 1 90 ? -6.022 -21.410 3.809 1.00 59.88 90 THR A N 1
ATOM 731 C CA . THR A 1 90 ? -4.978 -20.708 3.043 1.00 59.88 90 THR A CA 1
ATOM 732 C C . THR A 1 90 ? -3.841 -20.266 3.970 1.00 59.88 90 THR A C 1
ATOM 734 O O . THR A 1 90 ? -4.100 -19.751 5.056 1.00 59.88 90 THR A O 1
ATOM 737 N N . SER A 1 91 ? -2.589 -20.496 3.562 1.00 75.62 91 SER A N 1
ATOM 738 C CA . SER A 1 91 ? -1.377 -20.077 4.284 1.00 75.62 91 SER A CA 1
ATOM 739 C C . SER A 1 91 ? -0.687 -18.864 3.653 1.00 75.62 91 SER A C 1
ATOM 741 O O . SER A 1 91 ? 0.364 -18.442 4.137 1.00 75.62 91 SER A O 1
ATOM 743 N N . ASP A 1 92 ? -1.247 -18.303 2.576 1.00 80.94 92 ASP A N 1
ATOM 744 C CA . ASP A 1 92 ? -0.702 -17.097 1.958 1.00 80.94 92 ASP A CA 1
ATOM 745 C C . ASP A 1 92 ? -1.023 -15.865 2.824 1.00 80.94 92 ASP A C 1
ATOM 747 O O . ASP A 1 92 ? -2.200 -15.540 2.989 1.00 80.94 92 ASP A O 1
ATOM 751 N N . PRO A 1 93 ? -0.015 -15.145 3.355 1.00 85.12 93 PRO A N 1
ATOM 752 C CA . PRO A 1 93 ? -0.240 -13.959 4.173 1.00 85.12 93 PRO A CA 1
ATOM 753 C C . PRO A 1 93 ? -0.981 -12.828 3.445 1.00 85.12 93 PRO A C 1
ATOM 755 O O . PRO A 1 93 ? -1.629 -12.030 4.117 1.00 85.12 93 PRO A O 1
ATOM 758 N N . ILE A 1 94 ? -0.917 -12.735 2.108 1.00 90.50 94 ILE A N 1
ATOM 759 C CA . ILE A 1 94 ? -1.697 -11.734 1.358 1.00 90.50 94 ILE A CA 1
ATOM 760 C C . ILE A 1 94 ? -3.181 -12.102 1.402 1.00 90.50 94 ILE A C 1
ATOM 762 O O . ILE A 1 94 ? -3.994 -11.283 1.823 1.00 90.50 94 ILE A O 1
ATOM 766 N N . LEU A 1 95 ? -3.533 -13.342 1.048 1.00 89.69 95 LEU A N 1
ATOM 767 C CA . LEU A 1 95 ? -4.915 -13.819 1.146 1.00 89.69 95 LEU A CA 1
ATOM 768 C C . LEU A 1 95 ? -5.435 -13.874 2.590 1.00 89.69 95 LEU A C 1
ATOM 770 O O . LEU A 1 95 ? -6.629 -13.687 2.809 1.00 89.69 95 LEU A O 1
ATOM 774 N N . ILE A 1 96 ? -4.579 -14.133 3.581 1.00 88.81 96 ILE A N 1
ATOM 775 C CA . ILE A 1 96 ? -4.950 -14.034 5.000 1.00 88.81 96 ILE A CA 1
ATOM 776 C C . ILE A 1 96 ? -5.318 -12.584 5.326 1.00 88.81 96 ILE A C 1
ATOM 778 O O . ILE A 1 96 ? -6.430 -12.344 5.783 1.00 88.81 96 ILE A O 1
ATOM 782 N N . ALA A 1 97 ? -4.454 -11.618 4.998 1.00 92.88 97 ALA A N 1
ATOM 783 C CA . ALA A 1 97 ? -4.720 -10.200 5.240 1.00 92.88 97 ALA A CA 1
ATOM 784 C C . ALA A 1 97 ? -5.976 -9.694 4.509 1.00 92.88 97 ALA A C 1
ATOM 786 O O . ALA A 1 97 ? -6.740 -8.919 5.074 1.00 92.88 97 ALA A O 1
ATOM 787 N N . GLU A 1 98 ? -6.226 -10.157 3.280 1.00 95.00 98 GLU A N 1
ATOM 788 C CA . GLU A 1 98 ? -7.473 -9.891 2.549 1.00 95.00 98 GLU A CA 1
ATOM 789 C C . GLU A 1 98 ? -8.705 -10.415 3.293 1.00 95.00 98 GLU A C 1
ATOM 791 O O . GLU A 1 98 ? -9.708 -9.716 3.392 1.00 95.00 98 GLU A O 1
ATOM 796 N N . ASN A 1 99 ? -8.650 -11.642 3.814 1.00 92.88 99 ASN A N 1
ATOM 797 C CA . ASN A 1 99 ? -9.792 -12.261 4.487 1.00 92.88 99 ASN A CA 1
ATOM 798 C C . ASN A 1 99 ? -10.014 -11.751 5.917 1.00 92.88 99 ASN A C 1
ATOM 800 O O . ASN A 1 99 ? -11.143 -11.803 6.395 1.00 92.88 99 ASN A O 1
ATOM 804 N N . GLU A 1 100 ? -8.964 -11.277 6.587 1.00 93.19 100 GLU A N 1
ATOM 805 C CA . GLU A 1 100 ? -9.024 -10.688 7.931 1.00 93.19 100 GLU A CA 1
ATOM 806 C C . GLU A 1 100 ? -9.353 -9.187 7.911 1.00 93.19 100 GLU A C 1
ATOM 808 O O . GLU A 1 100 ? -9.734 -8.619 8.937 1.00 93.19 100 GLU A O 1
ATOM 813 N N . ALA A 1 101 ? -9.215 -8.525 6.758 1.00 96.44 101 ALA A N 1
ATOM 814 C CA . ALA A 1 101 ? -9.611 -7.136 6.599 1.00 96.44 101 ALA A CA 1
ATOM 815 C C . ALA A 1 101 ? -11.129 -6.963 6.768 1.00 96.44 101 ALA A C 1
ATOM 817 O O . ALA A 1 101 ? -11.932 -7.854 6.487 1.00 96.44 101 ALA A O 1
ATOM 818 N N . ASN A 1 102 ? -11.540 -5.760 7.178 1.00 94.94 102 ASN A N 1
ATOM 819 C CA . ASN A 1 102 ? -12.950 -5.390 7.094 1.00 94.94 102 ASN A CA 1
ATOM 820 C C . ASN A 1 102 ? -13.406 -5.357 5.624 1.00 94.94 102 ASN A C 1
ATOM 822 O O . ASN A 1 102 ? -12.576 -5.362 4.714 1.00 94.94 102 ASN A O 1
ATOM 826 N N . LYS A 1 103 ? -14.721 -5.274 5.387 1.00 96.25 103 LYS A N 1
ATOM 827 C CA . LYS A 1 103 ? -15.290 -5.329 4.032 1.00 96.25 103 LYS A CA 1
ATOM 828 C C . LYS A 1 103 ? -14.569 -4.396 3.049 1.00 96.25 103 LYS A C 1
ATOM 830 O O . LYS A 1 103 ? -14.073 -4.861 2.030 1.00 96.25 103 LYS A O 1
ATOM 835 N N . GLY A 1 104 ? -14.440 -3.109 3.385 1.00 97.44 104 GLY A N 1
ATOM 836 C CA . GLY A 1 104 ? -13.757 -2.152 2.510 1.00 97.44 104 GLY A CA 1
ATOM 837 C C . GLY A 1 104 ? -12.283 -2.464 2.262 1.00 97.44 104 GLY A C 1
ATOM 838 O O . GLY A 1 104 ? -11.823 -2.379 1.126 1.00 97.44 104 GLY A O 1
ATOM 839 N N . GLY A 1 105 ? -11.540 -2.866 3.294 1.00 98.12 105 GLY A N 1
ATOM 840 C CA . GLY A 1 105 ? -10.141 -3.252 3.140 1.00 98.12 105 GLY A CA 1
ATOM 841 C C . GLY A 1 105 ? -9.974 -4.505 2.279 1.00 98.12 105 GLY A C 1
ATOM 842 O O . GLY A 1 105 ? -9.098 -4.536 1.418 1.00 98.12 105 GLY A O 1
ATOM 843 N N . LYS A 1 106 ? -10.851 -5.499 2.448 1.00 98.12 106 LYS A N 1
ATOM 844 C CA . LYS A 1 106 ? -10.881 -6.715 1.632 1.00 98.12 106 LYS A CA 1
ATOM 845 C C . LYS A 1 106 ? -11.128 -6.398 0.161 1.00 98.12 106 LYS A C 1
ATOM 847 O O . LYS A 1 106 ? -10.351 -6.834 -0.683 1.00 98.12 106 LYS A O 1
ATOM 852 N N . ASP A 1 107 ? -12.157 -5.606 -0.130 1.00 98.25 107 ASP A N 1
ATOM 853 C CA . ASP A 1 107 ? -12.537 -5.235 -1.497 1.00 98.25 107 ASP A CA 1
ATOM 854 C C . ASP A 1 107 ? -11.383 -4.492 -2.208 1.00 98.25 107 ASP A C 1
ATOM 856 O O . ASP A 1 107 ? -11.036 -4.802 -3.353 1.00 98.25 107 ASP A O 1
ATOM 860 N N . ILE A 1 108 ? -10.719 -3.566 -1.502 1.00 98.69 108 ILE A N 1
ATOM 861 C CA . ILE A 1 108 ? -9.537 -2.843 -1.999 1.00 98.69 108 ILE A CA 1
ATOM 862 C C . ILE A 1 108 ? -8.364 -3.793 -2.257 1.00 98.69 108 ILE A C 1
ATOM 864 O O . ILE A 1 108 ? -7.735 -3.724 -3.316 1.00 98.69 108 ILE A O 1
ATOM 868 N N . LEU A 1 109 ? -8.033 -4.656 -1.294 1.00 98.50 109 LEU A N 1
ATOM 869 C CA . LEU A 1 109 ? -6.885 -5.553 -1.404 1.00 98.50 109 LEU A CA 1
ATOM 870 C C . LEU A 1 109 ? -7.093 -6.601 -2.501 1.00 98.50 109 LEU A C 1
ATOM 872 O O . LEU A 1 109 ? -6.182 -6.810 -3.301 1.00 98.50 109 LEU A O 1
ATOM 876 N N . GLU A 1 110 ? -8.291 -7.179 -2.615 1.00 97.62 110 GLU A N 1
ATOM 877 C CA . GLU A 1 110 ? -8.627 -8.118 -3.685 1.00 97.62 110 GLU A CA 1
ATOM 878 C C . GLU A 1 110 ? -8.507 -7.451 -5.062 1.00 97.62 110 GLU A C 1
ATOM 880 O O . GLU A 1 110 ? -7.882 -8.010 -5.971 1.00 97.62 110 GLU A O 1
ATOM 885 N N . LYS A 1 111 ? -9.068 -6.245 -5.232 1.00 98.38 111 LYS A N 1
ATOM 886 C CA . LYS A 1 111 ? -8.959 -5.490 -6.488 1.00 98.38 111 LYS A CA 1
ATOM 887 C C . LYS A 1 111 ? -7.502 -5.182 -6.817 1.00 98.38 111 LYS A C 1
ATOM 889 O O . LYS A 1 111 ? -7.050 -5.452 -7.929 1.00 98.38 111 LYS A O 1
ATOM 894 N N . GLY A 1 112 ? -6.759 -4.675 -5.839 1.00 97.88 112 GLY A N 1
ATOM 895 C CA . GLY A 1 112 ? -5.349 -4.352 -5.988 1.00 97.88 112 GLY A CA 1
ATOM 896 C C . GLY A 1 112 ? -4.500 -5.572 -6.352 1.00 97.88 112 GLY A C 1
ATOM 897 O O . GLY A 1 112 ? -3.645 -5.479 -7.235 1.00 97.88 112 GLY A O 1
ATOM 898 N N . ARG A 1 113 ? -4.765 -6.734 -5.741 1.00 97.44 113 ARG A N 1
ATOM 899 C CA . ARG A 1 113 ? -4.092 -7.998 -6.063 1.00 97.44 113 ARG A CA 1
ATOM 900 C C . ARG A 1 113 ? -4.328 -8.412 -7.507 1.00 97.44 113 ARG A C 1
ATOM 902 O O . ARG A 1 113 ? -3.365 -8.737 -8.200 1.00 97.44 113 ARG A O 1
ATOM 909 N N . LYS A 1 114 ? -5.587 -8.389 -7.963 1.00 91.81 114 LYS A N 1
ATOM 910 C CA . LYS A 1 114 ? -5.952 -8.719 -9.352 1.00 91.81 114 LYS A CA 1
ATOM 911 C C . LYS A 1 114 ? -5.235 -7.792 -10.331 1.00 91.81 114 LYS A C 1
ATOM 913 O O . LYS A 1 114 ? -4.519 -8.278 -11.202 1.00 91.81 114 LYS A O 1
ATOM 918 N N . MET A 1 115 ? -5.304 -6.480 -10.098 1.00 94.25 115 MET A N 1
ATOM 919 C CA . MET A 1 115 ? -4.640 -5.484 -10.943 1.00 94.25 115 MET A CA 1
ATOM 920 C C . MET A 1 115 ? -3.117 -5.661 -10.994 1.00 94.25 115 MET A C 1
ATOM 922 O O . MET A 1 115 ? -2.512 -5.478 -12.046 1.00 94.25 115 MET A O 1
ATOM 926 N N . ALA A 1 116 ? -2.476 -6.001 -9.875 1.00 92.81 116 ALA A N 1
ATOM 927 C CA . ALA A 1 116 ? -1.023 -6.138 -9.806 1.00 92.81 116 ALA A CA 1
ATOM 928 C C . ALA A 1 116 ? -0.501 -7.454 -10.396 1.00 92.81 116 ALA A C 1
ATOM 930 O O . ALA A 1 116 ? 0.495 -7.449 -11.119 1.00 92.81 116 ALA A O 1
ATOM 931 N N . LEU A 1 117 ? -1.142 -8.577 -10.067 1.00 86.81 117 LEU A N 1
ATOM 932 C CA . LEU A 1 117 ? -0.597 -9.908 -10.342 1.00 86.81 117 LEU A CA 1
ATOM 933 C C . LEU A 1 117 ? -1.225 -10.575 -11.565 1.00 86.81 117 LEU A C 1
ATOM 935 O O . LEU A 1 117 ? -0.504 -11.211 -12.331 1.00 86.81 117 LEU A O 1
ATOM 939 N N . ILE A 1 118 ? -2.537 -10.406 -11.746 1.00 78.19 118 ILE A N 1
ATOM 940 C CA . ILE A 1 118 ? -3.314 -11.118 -12.766 1.00 78.19 118 ILE A CA 1
ATOM 941 C C . ILE A 1 118 ? -3.372 -10.278 -14.036 1.00 78.19 118 ILE A C 1
ATOM 943 O O . ILE A 1 118 ? -2.806 -10.642 -15.063 1.00 78.19 118 ILE A O 1
ATOM 947 N N . ASP A 1 119 ? -3.993 -9.109 -13.929 1.00 78.69 119 ASP A N 1
ATOM 948 C CA . ASP A 1 119 ? -4.239 -8.224 -15.064 1.00 78.69 119 ASP A CA 1
ATOM 949 C C . ASP A 1 119 ? -2.967 -7.458 -15.459 1.00 78.69 119 ASP A C 1
ATOM 951 O O . ASP A 1 119 ? -2.879 -6.905 -16.552 1.00 78.69 119 ASP A O 1
ATOM 955 N N . LYS A 1 120 ? -1.970 -7.426 -14.558 1.00 86.56 120 LYS A N 1
ATOM 956 C CA . LYS A 1 120 ? -0.681 -6.731 -14.717 1.00 86.56 120 LYS A CA 1
ATOM 957 C C . LYS A 1 120 ? -0.874 -5.307 -15.245 1.00 86.56 120 LYS A C 1
ATOM 959 O O . LYS A 1 120 ? -0.166 -4.855 -16.144 1.00 86.56 120 LYS A O 1
ATOM 964 N N . VAL A 1 121 ? -1.831 -4.598 -14.650 1.00 85.19 121 VAL A N 1
ATOM 965 C CA . VAL A 1 121 ? -2.249 -3.255 -15.047 1.00 85.19 121 VAL A CA 1
ATOM 966 C C . VAL A 1 121 ? -1.090 -2.275 -14.891 1.00 85.19 121 VAL A C 1
ATOM 968 O O . VAL A 1 121 ? -0.562 -2.068 -13.791 1.00 85.19 121 VAL A O 1
ATOM 971 N N . ILE A 1 122 ? -0.743 -1.632 -16.004 1.00 90.00 122 ILE A N 1
ATOM 972 C CA . ILE A 1 122 ? 0.206 -0.524 -16.092 1.00 90.00 122 ILE A CA 1
ATOM 973 C C . ILE A 1 122 ? -0.596 0.706 -16.501 1.00 90.00 122 ILE A C 1
ATOM 975 O O . ILE A 1 122 ? -1.190 0.733 -17.575 1.00 90.00 122 ILE A O 1
ATOM 979 N N . LEU A 1 123 ? -0.614 1.718 -15.638 1.00 86.38 123 LEU A N 1
ATOM 980 C CA . LEU A 1 123 ? -1.315 2.975 -15.891 1.00 86.38 123 LEU A CA 1
ATOM 981 C C . LEU A 1 123 ? -0.318 4.114 -16.094 1.00 86.38 123 LEU A C 1
ATOM 983 O O . LEU A 1 123 ? 0.704 4.156 -15.394 1.00 86.38 123 LEU A O 1
ATOM 987 N N . PRO A 1 124 ? -0.614 5.064 -16.997 1.00 82.00 124 PRO A N 1
ATOM 988 C CA . PRO A 1 124 ? 0.118 6.318 -17.036 1.00 82.00 124 PRO A CA 1
ATOM 989 C C . PRO A 1 124 ? -0.076 7.068 -15.709 1.00 82.00 124 PRO A C 1
ATOM 991 O O . PRO A 1 124 ? -1.173 7.099 -15.148 1.00 82.00 124 PRO A O 1
ATOM 994 N N . GLY A 1 125 ? 0.997 7.678 -15.204 1.00 86.19 125 GLY A N 1
ATOM 995 C CA . GLY A 1 125 ? 0.971 8.481 -13.979 1.00 86.19 125 GLY A CA 1
ATOM 996 C C . GLY A 1 125 ? 1.758 7.878 -12.816 1.00 86.19 125 GLY A C 1
ATOM 997 O O . GLY A 1 125 ? 2.656 7.053 -12.998 1.00 86.19 125 GLY A O 1
ATOM 998 N N . SER A 1 126 ? 1.465 8.356 -11.610 1.00 90.81 126 SER A N 1
ATOM 999 C CA . SER A 1 126 ? 2.218 8.047 -10.393 1.00 90.81 126 SER A CA 1
ATOM 1000 C C . SER A 1 126 ? 1.587 6.907 -9.585 1.00 90.81 126 SER A C 1
ATOM 1002 O O . SER A 1 126 ? 0.537 6.358 -9.933 1.00 90.81 126 SER A O 1
ATOM 1004 N N . CYS A 1 127 ? 2.219 6.562 -8.461 1.00 94.12 127 CYS A N 1
ATOM 1005 C CA . CYS A 1 127 ? 1.647 5.675 -7.447 1.00 94.12 127 CYS A CA 1
ATOM 1006 C C . CYS A 1 127 ? 0.226 6.089 -7.040 1.00 94.12 127 CYS A C 1
ATOM 1008 O O . CYS A 1 127 ? -0.645 5.233 -6.886 1.00 94.12 127 CYS A O 1
ATOM 1010 N N . TRP A 1 128 ? -0.024 7.399 -6.974 1.00 95.06 128 TRP A N 1
ATOM 1011 C CA . TRP A 1 128 ? -1.319 7.954 -6.617 1.00 95.06 128 TRP A CA 1
ATOM 1012 C C . TRP A 1 128 ? -2.407 7.568 -7.623 1.00 95.06 128 TRP A C 1
ATOM 1014 O O . TRP A 1 128 ? -3.468 7.095 -7.223 1.00 95.06 128 TRP A O 1
ATOM 1024 N N . ASN A 1 129 ? -2.142 7.714 -8.927 1.00 94.50 129 ASN A N 1
ATOM 1025 C CA . ASN A 1 129 ? -3.120 7.408 -9.977 1.00 94.50 129 ASN A CA 1
ATOM 1026 C C . ASN A 1 129 ? -3.540 5.937 -9.940 1.00 94.50 129 ASN A C 1
ATOM 1028 O O . ASN A 1 129 ? -4.726 5.617 -10.047 1.00 94.50 129 ASN A O 1
ATOM 1032 N N . TRP A 1 130 ? -2.569 5.046 -9.753 1.00 96.19 130 TRP A N 1
ATOM 1033 C CA . TRP A 1 130 ? -2.826 3.612 -9.726 1.00 96.19 130 TRP A CA 1
ATOM 1034 C C . TRP A 1 130 ? -3.661 3.209 -8.511 1.00 96.19 130 TRP A C 1
ATOM 1036 O O . TRP A 1 130 ? -4.671 2.530 -8.664 1.00 96.19 130 TRP A O 1
ATOM 1046 N N . ILE A 1 131 ? -3.320 3.702 -7.318 1.00 97.62 131 ILE A N 1
ATOM 1047 C CA . ILE A 1 131 ? -4.086 3.411 -6.096 1.00 97.62 131 ILE A CA 1
ATOM 1048 C C . ILE A 1 131 ? -5.480 4.037 -6.155 1.00 97.62 131 ILE A C 1
ATOM 1050 O O . ILE A 1 131 ? -6.458 3.402 -5.761 1.00 97.62 131 ILE A O 1
ATOM 1054 N N . ASN A 1 132 ? -5.601 5.248 -6.704 1.00 96.81 132 ASN A N 1
ATOM 1055 C CA . ASN A 1 132 ? -6.899 5.871 -6.933 1.00 96.81 132 ASN A CA 1
ATOM 1056 C C . ASN A 1 132 ? -7.794 4.991 -7.816 1.00 96.81 132 ASN A C 1
ATOM 1058 O O . ASN A 1 132 ? -8.987 4.874 -7.542 1.00 96.81 132 ASN A O 1
ATOM 1062 N N . THR A 1 133 ? -7.205 4.361 -8.836 1.00 96.88 133 THR A N 1
ATOM 1063 C CA . THR A 1 133 ? -7.897 3.421 -9.726 1.00 96.88 133 THR A CA 1
ATOM 1064 C C . THR A 1 133 ? -8.310 2.158 -8.976 1.00 96.88 133 THR A C 1
ATOM 1066 O O . THR A 1 133 ? -9.479 1.801 -9.039 1.00 96.88 133 THR A O 1
ATOM 1069 N N . VAL A 1 134 ? -7.426 1.560 -8.163 1.00 98.25 134 VAL A N 1
ATOM 1070 C CA . VAL A 1 134 ? -7.794 0.422 -7.294 1.00 98.25 134 VAL A CA 1
ATOM 1071 C C . VAL A 1 134 ? -9.013 0.754 -6.438 1.00 98.25 134 VAL A C 1
ATOM 1073 O O . VAL A 1 134 ? -9.967 -0.014 -6.402 1.00 98.25 134 VAL A O 1
ATOM 1076 N N . TYR A 1 135 ? -9.007 1.902 -5.758 1.00 98.25 135 TYR A N 1
ATOM 1077 C CA . TYR A 1 135 ? -10.126 2.296 -4.905 1.00 98.25 135 TYR A CA 1
ATOM 1078 C C . TYR A 1 135 ? -11.412 2.536 -5.699 1.00 98.25 135 TYR A C 1
ATOM 1080 O O . TYR A 1 135 ? -12.483 2.139 -5.246 1.00 98.25 135 TYR A O 1
ATOM 1088 N N . ASN A 1 136 ? -11.329 3.201 -6.854 1.00 97.38 136 ASN A N 1
ATOM 1089 C CA . ASN A 1 136 ? -12.492 3.431 -7.713 1.00 97.38 136 ASN A CA 1
ATOM 1090 C C . ASN A 1 136 ? -13.099 2.099 -8.170 1.00 97.38 136 ASN A C 1
ATOM 1092 O O . ASN A 1 136 ? -14.292 1.877 -7.979 1.00 97.38 136 ASN A O 1
ATOM 1096 N N . ASP A 1 137 ? -12.267 1.196 -8.683 1.00 97.19 137 ASP A N 1
ATOM 1097 C CA . ASP A 1 137 ? -12.690 -0.095 -9.227 1.00 97.19 137 ASP A CA 1
ATOM 1098 C C . ASP A 1 137 ? -13.136 -1.083 -8.142 1.00 97.19 137 ASP A C 1
ATOM 1100 O O . ASP A 1 137 ? -13.812 -2.069 -8.438 1.00 97.19 137 ASP A O 1
ATOM 1104 N N . ALA A 1 138 ? -12.743 -0.841 -6.889 1.00 97.44 138 ALA A N 1
ATOM 1105 C CA . ALA A 1 138 ? -13.242 -1.542 -5.709 1.00 97.44 138 ALA A CA 1
ATOM 1106 C C . ALA A 1 138 ? -14.584 -0.980 -5.197 1.00 97.44 138 ALA A C 1
ATOM 1108 O O . ALA A 1 138 ? -15.119 -1.497 -4.223 1.00 97.44 138 ALA A O 1
ATOM 1109 N N . GLY A 1 139 ? -15.138 0.066 -5.824 1.00 96.56 139 GLY A N 1
ATOM 1110 C CA . GLY A 1 139 ? -16.419 0.662 -5.428 1.00 96.56 139 GLY A CA 1
ATOM 1111 C C . GLY A 1 139 ? -16.313 1.763 -4.370 1.00 96.56 139 GLY A C 1
ATOM 1112 O O . GLY A 1 139 ? -17.322 2.158 -3.789 1.00 96.56 139 GLY A O 1
ATOM 1113 N N . TYR A 1 140 ? -15.116 2.304 -4.136 1.00 97.44 140 TYR A N 1
ATOM 1114 C CA . TYR A 1 140 ? -14.868 3.384 -3.179 1.00 97.44 140 TYR A CA 1
ATOM 1115 C C . TYR A 1 140 ? -14.371 4.643 -3.899 1.00 97.44 140 TYR A C 1
ATOM 1117 O O . TYR A 1 140 ? -13.199 4.997 -3.762 1.00 97.44 140 TYR A O 1
ATOM 1125 N N . PRO A 1 141 ? -15.195 5.347 -4.698 1.00 95.12 141 PRO A N 1
ATOM 1126 C CA . PRO A 1 141 ? -14.755 6.542 -5.410 1.00 95.12 141 PRO A CA 1
ATOM 1127 C C . PRO A 1 141 ? -14.648 7.763 -4.486 1.00 95.12 141 PRO A C 1
ATOM 1129 O O . PRO A 1 141 ? -15.388 7.904 -3.512 1.00 95.12 141 PRO A O 1
ATOM 1132 N N . ASN A 1 142 ? -13.751 8.694 -4.823 1.00 87.56 142 ASN A N 1
ATOM 1133 C CA . ASN A 1 142 ? -13.422 9.851 -3.974 1.00 87.56 142 ASN A CA 1
ATOM 1134 C C . ASN A 1 142 ? -14.604 10.817 -3.718 1.00 87.56 142 ASN A C 1
ATOM 1136 O O . ASN A 1 142 ? -14.645 11.481 -2.692 1.00 87.56 142 ASN A O 1
ATOM 1140 N N . LYS A 1 143 ? -15.577 10.903 -4.634 1.00 80.12 143 LYS A N 1
ATOM 1141 C CA . LYS A 1 143 ? -16.640 11.930 -4.614 1.00 80.12 143 LYS A CA 1
ATOM 1142 C C . LYS A 1 143 ? -17.933 11.523 -3.886 1.00 80.12 143 LYS A C 1
ATOM 1144 O O . LYS A 1 143 ? -18.932 12.212 -4.010 1.00 80.12 143 LYS A O 1
ATOM 1149 N N . SER A 1 144 ? -17.938 10.403 -3.162 1.00 79.12 144 SER A N 1
ATOM 1150 C CA . SER A 1 144 ? -19.179 9.760 -2.680 1.00 79.12 144 SER A CA 1
ATOM 1151 C C . SER A 1 144 ? -19.248 9.536 -1.165 1.00 79.12 144 SER A C 1
ATOM 1153 O O . SER A 1 144 ? -20.072 8.762 -0.694 1.00 79.12 144 SER A O 1
ATOM 1155 N N . GLY A 1 145 ? -18.322 10.110 -0.389 1.00 89.31 145 GLY A N 1
ATOM 1156 C CA . GLY A 1 145 ? -18.198 9.803 1.046 1.00 89.31 145 GLY A CA 1
ATOM 1157 C C . GLY A 1 145 ? -17.701 8.378 1.346 1.00 89.31 145 GLY A C 1
ATOM 1158 O O . GLY A 1 145 ? -17.447 8.041 2.498 1.00 89.31 145 GLY A O 1
ATOM 1159 N N . LYS A 1 146 ? -17.461 7.550 0.319 1.00 95.12 146 LYS A N 1
ATOM 1160 C CA . LYS A 1 146 ? -16.939 6.177 0.443 1.00 95.12 146 LYS A CA 1
ATOM 1161 C C . LYS A 1 146 ? -15.453 6.109 0.815 1.00 95.12 146 LYS A C 1
ATOM 1163 O O . LYS A 1 146 ? -14.895 5.023 0.962 1.00 95.12 146 LYS A O 1
ATOM 1168 N N . ARG A 1 147 ? -14.793 7.255 0.998 1.00 95.81 147 ARG A N 1
ATOM 1169 C CA . ARG A 1 147 ? -13.440 7.363 1.554 1.00 95.81 147 ARG A CA 1
ATOM 1170 C C . ARG A 1 147 ? -13.445 8.355 2.703 1.00 95.81 147 ARG A C 1
ATOM 1172 O O . ARG A 1 147 ? -14.062 9.410 2.601 1.00 95.81 147 ARG A O 1
ATOM 1179 N N . LYS A 1 148 ? -12.684 8.054 3.750 1.00 95.81 148 LYS A N 1
ATOM 1180 C CA . LYS A 1 148 ? -12.400 8.991 4.837 1.00 95.81 148 LYS A CA 1
ATOM 1181 C C . LYS A 1 148 ? -10.907 9.135 5.067 1.00 95.81 148 LYS A C 1
ATOM 1183 O O . LYS A 1 148 ? -10.162 8.156 5.003 1.00 95.81 148 LYS A O 1
ATOM 1188 N N . THR A 1 149 ? -10.493 10.349 5.398 1.00 96.69 149 THR A N 1
ATOM 1189 C CA . THR A 1 149 ? -9.145 10.622 5.895 1.00 96.69 149 THR A CA 1
ATOM 1190 C C . THR A 1 149 ? -9.114 10.302 7.383 1.00 96.69 149 THR A C 1
ATOM 1192 O O . THR A 1 149 ? -9.755 10.978 8.181 1.00 96.69 149 THR A O 1
ATOM 1195 N N . VAL A 1 150 ? -8.409 9.237 7.759 1.00 96.69 150 VAL A N 1
ATOM 1196 C CA . VAL A 1 150 ? -8.304 8.780 9.157 1.00 96.69 150 VAL A CA 1
ATOM 1197 C C . VAL A 1 150 ? -7.244 9.575 9.913 1.00 96.69 150 VAL A C 1
ATOM 1199 O O . VAL A 1 150 ? -7.358 9.789 11.115 1.00 96.69 150 VAL A O 1
ATOM 1202 N N . HIS A 1 151 ? -6.208 10.013 9.206 1.00 97.06 151 HIS A N 1
ATOM 1203 C CA . HIS A 1 151 ? -5.155 10.859 9.740 1.00 97.06 151 HIS A CA 1
ATOM 1204 C C . HIS A 1 151 ? -4.633 11.749 8.622 1.00 97.06 151 HIS A C 1
ATOM 1206 O O . HIS A 1 151 ? -4.387 11.238 7.535 1.00 97.06 151 HIS A O 1
ATOM 1212 N N . LYS A 1 152 ? -4.422 13.037 8.903 1.00 95.81 152 LYS A N 1
ATOM 1213 C CA . LYS A 1 152 ? -3.841 14.004 7.970 1.00 95.81 152 LYS A CA 1
ATOM 1214 C C . LYS A 1 152 ? -2.692 14.743 8.651 1.00 95.81 152 LYS A C 1
ATOM 1216 O O . LYS A 1 152 ? -2.924 15.501 9.587 1.00 95.81 152 LYS A O 1
ATOM 1221 N N . GLY A 1 153 ? -1.481 14.541 8.155 1.00 93.50 153 GLY A N 1
ATOM 1222 C CA . GLY A 1 153 ? -0.259 15.187 8.620 1.00 93.50 153 GLY A CA 1
ATOM 1223 C C . GLY A 1 153 ? 0.543 15.797 7.470 1.00 93.50 153 GLY A C 1
ATOM 1224 O O . GLY A 1 153 ? 0.169 15.702 6.297 1.00 93.50 153 GLY A O 1
ATOM 1225 N N . LYS A 1 154 ? 1.657 16.448 7.819 1.00 93.50 154 LYS A N 1
ATOM 1226 C CA . LYS A 1 154 ? 2.654 16.958 6.866 1.00 93.50 154 LYS A CA 1
ATOM 1227 C C . LYS A 1 154 ? 3.783 15.938 6.704 1.00 93.50 154 LYS A C 1
ATOM 1229 O O . LYS A 1 154 ? 3.973 15.079 7.558 1.00 93.50 154 LYS A O 1
ATOM 1234 N N . LYS A 1 155 ? 4.593 16.079 5.651 1.00 92.12 155 LYS A N 1
ATOM 1235 C CA . LYS A 1 155 ? 5.794 15.245 5.432 1.00 92.12 155 LYS A CA 1
ATOM 1236 C C . LYS A 1 155 ? 6.794 15.299 6.584 1.00 92.12 155 LYS A C 1
ATOM 1238 O O . LYS A 1 155 ? 7.498 14.329 6.800 1.00 92.12 155 LYS A O 1
ATOM 1243 N N . SER A 1 156 ? 6.831 16.416 7.307 1.00 93.25 156 SER A N 1
ATOM 1244 C CA . SER A 1 156 ? 7.649 16.626 8.505 1.00 93.25 156 SER A CA 1
ATOM 1245 C C . SER A 1 156 ? 7.026 16.045 9.783 1.00 93.25 156 SER A C 1
ATOM 1247 O O . SER A 1 156 ? 7.556 16.243 10.871 1.00 93.25 156 SER A O 1
ATOM 1249 N N . GLY A 1 157 ? 5.871 15.390 9.674 1.00 91.25 157 GLY A N 1
ATOM 1250 C CA . GLY A 1 157 ? 5.094 14.891 10.797 1.00 91.25 157 GLY A CA 1
ATOM 1251 C C . GLY A 1 157 ? 4.061 15.892 11.343 1.00 91.25 157 GLY A C 1
ATOM 1252 O O . GLY A 1 157 ? 3.832 16.952 10.746 1.00 91.25 157 GLY A O 1
ATOM 1253 N N . PRO A 1 158 ? 3.391 15.544 12.457 1.00 93.25 158 PRO A N 1
ATOM 1254 C CA . PRO A 1 158 ? 3.561 14.303 13.223 1.00 93.25 158 PRO A CA 1
ATOM 1255 C C . PRO A 1 158 ? 3.184 13.055 12.411 1.00 93.25 158 PRO A C 1
ATOM 1257 O O . PRO A 1 158 ? 2.275 13.099 11.585 1.00 93.25 158 PRO A O 1
ATOM 1260 N N . TYR A 1 159 ? 3.901 11.950 12.632 1.00 97.06 159 TYR A N 1
ATOM 1261 C CA . TYR A 1 159 ? 3.646 10.686 11.934 1.00 97.06 159 TYR A CA 1
ATOM 1262 C C . TYR A 1 159 ? 2.580 9.845 12.638 1.00 97.06 159 TYR A C 1
ATOM 1264 O O . TYR A 1 159 ? 2.371 9.920 13.850 1.00 97.06 159 TYR A O 1
ATOM 1272 N N . VAL A 1 160 ? 1.924 9.002 11.850 1.00 96.62 160 VAL A N 1
ATOM 1273 C CA . VAL A 1 160 ? 0.871 8.080 12.267 1.00 96.62 160 VAL A CA 1
ATOM 1274 C C . VAL A 1 160 ? 1.394 7.053 13.277 1.00 96.62 160 VAL A C 1
ATOM 1276 O O . VAL A 1 160 ? 2.479 6.486 13.121 1.00 96.62 160 VAL A O 1
ATOM 1279 N N . LYS A 1 161 ? 0.583 6.732 14.294 1.00 96.50 161 LYS A N 1
ATOM 1280 C CA . LYS A 1 161 ? 0.851 5.590 15.181 1.00 96.50 161 LYS A CA 1
ATOM 1281 C C . LYS A 1 161 ? 0.557 4.283 14.440 1.00 96.50 161 LYS A C 1
ATOM 1283 O O . LYS A 1 161 ? -0.524 4.136 13.877 1.00 96.50 161 LYS A O 1
ATOM 1288 N N . SER A 1 162 ? 1.457 3.298 14.506 1.00 96.19 162 SER A N 1
ATOM 1289 C CA . SER A 1 162 ? 1.312 2.015 13.789 1.00 96.19 162 SER A CA 1
ATOM 1290 C C . SER A 1 162 ? -0.018 1.296 14.051 1.00 96.19 162 SER A C 1
ATOM 1292 O O . SER A 1 162 ? -0.543 0.643 13.156 1.00 96.19 162 SER A O 1
ATOM 1294 N N . SER A 1 163 ? -0.598 1.457 15.244 1.00 96.19 163 SER A N 1
ATOM 1295 C CA . SER A 1 163 ? -1.894 0.876 15.624 1.00 96.19 163 SER A CA 1
ATOM 1296 C C . SER A 1 163 ? -3.095 1.472 14.879 1.00 96.19 163 SER A C 1
ATOM 1298 O O . SER A 1 163 ? -4.172 0.880 14.872 1.00 96.19 163 SER A O 1
ATOM 1300 N N . GLN A 1 164 ? -2.938 2.640 14.251 1.00 97.31 164 GLN A N 1
ATOM 1301 C CA . GLN A 1 164 ? -3.992 3.278 13.462 1.00 97.31 164 GLN A CA 1
ATOM 1302 C C . GLN A 1 164 ? -4.072 2.727 12.036 1.00 97.31 164 GLN A C 1
ATOM 1304 O O . GLN A 1 164 ? -5.112 2.900 11.398 1.00 97.31 164 GLN A O 1
ATOM 1309 N N . ILE A 1 165 ? -3.006 2.084 11.548 1.00 98.50 165 ILE A N 1
ATOM 1310 C CA . ILE A 1 165 ? -2.901 1.536 10.193 1.00 98.50 165 ILE A CA 1
ATOM 1311 C C . ILE A 1 165 ? -3.610 0.181 10.136 1.00 98.50 165 ILE A C 1
ATOM 1313 O O . ILE A 1 165 ? -3.377 -0.693 10.972 1.00 98.50 165 ILE A O 1
ATOM 1317 N N . LYS A 1 166 ? -4.468 0.003 9.133 1.00 98.38 166 LYS A N 1
ATOM 1318 C CA . LYS A 1 166 ? -5.259 -1.207 8.896 1.00 98.38 166 LYS A CA 1
ATOM 1319 C C . LYS A 1 166 ? -5.074 -1.711 7.467 1.00 98.38 166 LYS A C 1
ATOM 1321 O O . LYS A 1 166 ? -4.762 -0.945 6.558 1.00 98.38 166 LYS A O 1
ATOM 1326 N N . ALA A 1 167 ? -5.274 -3.015 7.283 1.00 98.56 167 ALA A N 1
ATOM 1327 C CA . ALA A 1 167 ? -5.272 -3.661 5.974 1.00 98.56 167 ALA A CA 1
ATOM 1328 C C . ALA A 1 167 ? -6.247 -2.952 5.014 1.00 98.56 167 ALA A C 1
ATOM 1330 O O . ALA A 1 167 ? -7.390 -2.670 5.377 1.00 98.56 167 ALA A O 1
ATOM 1331 N N . GLY A 1 168 ? -5.770 -2.637 3.811 1.00 98.62 168 GLY A N 1
ATOM 1332 C CA . GLY A 1 168 ? -6.501 -1.883 2.796 1.00 98.62 168 GLY A CA 1
ATOM 1333 C C . GLY A 1 168 ? -6.418 -0.361 2.928 1.00 98.62 168 GLY A C 1
ATOM 1334 O O . GLY A 1 168 ? -7.006 0.329 2.105 1.00 98.62 168 GLY A O 1
ATOM 1335 N N . ASP A 1 169 ? -5.696 0.186 3.911 1.00 98.75 169 ASP A N 1
ATOM 1336 C CA . ASP A 1 169 ? -5.454 1.629 3.990 1.00 98.75 169 ASP A CA 1
ATOM 1337 C C . ASP A 1 169 ? -4.541 2.120 2.869 1.00 98.75 169 ASP A C 1
ATOM 1339 O O . ASP A 1 169 ? -3.488 1.541 2.607 1.00 98.75 169 ASP A O 1
ATOM 1343 N N . TRP A 1 170 ? -4.878 3.267 2.295 1.00 98.56 170 TRP A N 1
ATOM 1344 C CA . TRP A 1 170 ? -4.002 4.018 1.416 1.00 98.56 170 TRP A CA 1
ATOM 1345 C C . TRP A 1 170 ? -3.151 4.955 2.259 1.00 98.56 170 TRP A C 1
ATOM 1347 O O . TRP A 1 170 ? -3.634 5.917 2.862 1.00 98.56 170 TRP A O 1
ATOM 1357 N N . LEU A 1 171 ? -1.860 4.650 2.288 1.00 98.62 171 LEU A N 1
ATOM 1358 C CA . LEU A 1 171 ? -0.855 5.384 3.031 1.00 98.62 171 LEU A CA 1
ATOM 1359 C C . LEU A 1 171 ? -0.106 6.359 2.133 1.00 98.62 171 LEU A C 1
ATOM 1361 O O . LEU A 1 171 ? 0.232 6.025 0.996 1.00 98.62 171 LEU A O 1
ATOM 1365 N N . TYR A 1 172 ? 0.235 7.512 2.699 1.00 98.12 172 TYR A N 1
ATOM 1366 C CA . TYR A 1 172 ? 1.284 8.385 2.183 1.00 98.12 172 TYR A CA 1
ATOM 1367 C C . TYR A 1 172 ? 2.431 8.386 3.183 1.00 98.12 172 TYR A C 1
ATOM 1369 O O . TYR A 1 172 ? 2.208 8.540 4.390 1.00 98.12 172 TYR A O 1
ATOM 1377 N N . TYR A 1 173 ? 3.644 8.181 2.687 1.00 97.62 173 TYR A N 1
ATOM 1378 C CA . TYR A 1 173 ? 4.821 8.002 3.522 1.00 97.62 173 TYR A CA 1
ATOM 1379 C C . TYR A 1 173 ? 6.100 8.431 2.810 1.00 97.62 173 TYR A C 1
ATOM 1381 O O . TYR A 1 173 ? 6.142 8.559 1.585 1.00 97.62 173 T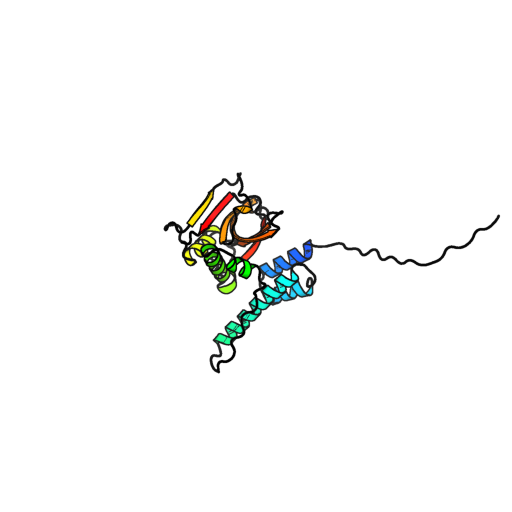YR A O 1
ATOM 1389 N N . ILE A 1 174 ? 7.150 8.649 3.597 1.00 97.00 174 ILE A N 1
ATOM 1390 C CA . ILE A 1 174 ? 8.493 8.919 3.085 1.00 97.00 174 ILE A CA 1
ATOM 1391 C C . ILE A 1 174 ? 9.181 7.595 2.750 1.00 97.00 174 ILE A C 1
ATOM 1393 O O . ILE A 1 174 ? 9.276 6.690 3.579 1.00 97.00 174 ILE A O 1
ATOM 1397 N N . ASN A 1 175 ? 9.638 7.448 1.509 1.00 92.88 175 ASN A N 1
ATOM 1398 C CA . ASN A 1 175 ? 10.311 6.244 1.049 1.00 92.88 175 ASN A CA 1
ATOM 1399 C C . ASN A 1 175 ? 11.822 6.326 1.302 1.00 92.88 175 ASN A C 1
ATOM 1401 O O . ASN A 1 175 ? 12.598 6.675 0.413 1.00 92.88 175 ASN A O 1
ATOM 1405 N N . HIS A 1 176 ? 12.243 5.879 2.483 1.00 90.44 176 HIS A N 1
ATOM 1406 C CA . HIS A 1 176 ? 13.657 5.840 2.879 1.00 90.44 176 HIS A CA 1
ATOM 1407 C C . HIS A 1 176 ? 14.541 4.924 2.024 1.00 90.44 176 HIS A C 1
ATOM 1409 O O . HIS A 1 176 ? 15.762 5.011 2.045 1.00 90.44 176 HIS A O 1
ATOM 1415 N N . SER A 1 177 ? 13.944 4.028 1.232 1.00 83.94 177 SER A N 1
ATOM 1416 C CA . SER A 1 177 ? 14.692 3.198 0.279 1.00 83.94 177 SER A CA 1
ATOM 1417 C C . SER A 1 177 ? 14.910 3.881 -1.075 1.00 83.94 177 SER A C 1
ATOM 1419 O O . SER A 1 177 ? 15.434 3.246 -1.993 1.00 83.94 177 SER A O 1
ATOM 1421 N N . TYR A 1 178 ? 14.447 5.121 -1.242 1.00 82.06 178 TYR A N 1
ATOM 1422 C CA . TYR A 1 178 ? 14.538 5.870 -2.489 1.00 82.06 178 TYR A CA 1
ATOM 1423 C C . TYR A 1 178 ? 14.627 7.377 -2.209 1.00 82.06 178 TYR A C 1
ATOM 1425 O O . TYR A 1 178 ? 13.662 8.106 -2.414 1.00 82.06 178 TYR A O 1
ATOM 1433 N N . ASN A 1 179 ? 15.794 7.827 -1.741 1.00 86.69 179 ASN A N 1
ATOM 1434 C CA . ASN A 1 179 ? 16.144 9.244 -1.554 1.00 86.69 179 ASN A CA 1
ATOM 1435 C C . ASN A 1 179 ? 15.118 10.060 -0.745 1.00 86.69 179 ASN A C 1
ATOM 1437 O O . ASN A 1 179 ? 14.882 11.222 -1.064 1.00 86.69 179 ASN A O 1
ATOM 1441 N N . ASP A 1 180 ? 14.464 9.439 0.241 1.00 90.56 180 ASP A N 1
ATOM 1442 C CA . ASP A 1 180 ? 13.459 10.081 1.099 1.00 90.56 180 ASP A CA 1
ATOM 1443 C C . ASP A 1 180 ? 12.346 10.815 0.330 1.00 90.56 180 ASP A C 1
ATOM 1445 O O . ASP A 1 180 ? 11.782 11.810 0.791 1.00 90.56 180 ASP A O 1
ATOM 1449 N N . VAL A 1 181 ? 11.992 10.318 -0.858 1.00 90.81 181 VAL A N 1
ATOM 1450 C CA . VAL A 1 181 ? 10.909 10.918 -1.641 1.00 90.81 181 VAL A CA 1
ATOM 1451 C C . VAL A 1 181 ? 9.545 10.497 -1.110 1.00 90.81 181 VAL A C 1
ATOM 1453 O O . VAL A 1 181 ? 9.372 9.426 -0.522 1.00 90.81 181 VAL A O 1
ATOM 1456 N N . GLU A 1 182 ? 8.544 11.327 -1.386 1.00 93.50 182 GLU A N 1
ATOM 1457 C CA . GLU A 1 182 ? 7.153 10.963 -1.153 1.00 93.50 182 GLU A CA 1
ATOM 1458 C C . GLU A 1 182 ? 6.768 9.721 -1.959 1.00 93.50 182 GLU A C 1
ATOM 1460 O O . GLU A 1 182 ? 7.077 9.594 -3.146 1.00 93.50 182 GLU A O 1
ATOM 1465 N N . HIS A 1 183 ? 6.029 8.827 -1.312 1.00 95.69 183 HIS A N 1
ATOM 1466 C CA . HIS A 1 183 ? 5.414 7.693 -1.967 1.00 95.69 183 HIS A CA 1
ATOM 1467 C C . HIS A 1 183 ? 4.046 7.383 -1.368 1.00 95.69 183 HIS A C 1
ATOM 1469 O O . HIS A 1 183 ? 3.710 7.798 -0.256 1.00 95.69 183 HIS A O 1
ATOM 1475 N N . SER A 1 184 ? 3.253 6.625 -2.116 1.00 96.50 184 SER A N 1
ATOM 1476 C CA . SER A 1 184 ? 1.985 6.117 -1.625 1.00 96.50 184 SER A CA 1
ATOM 1477 C C . SER A 1 184 ? 1.778 4.657 -2.002 1.00 96.50 184 SER A C 1
ATOM 1479 O O . SER A 1 184 ? 2.321 4.155 -2.991 1.00 96.50 184 SER A O 1
ATOM 1481 N N . GLY A 1 185 ? 1.018 3.955 -1.170 1.00 98.12 185 GLY A N 1
ATOM 1482 C CA . GLY A 1 185 ? 0.800 2.521 -1.296 1.00 98.12 185 GLY A CA 1
ATOM 1483 C C . GLY A 1 185 ? -0.378 2.049 -0.460 1.00 98.12 185 GLY A C 1
ATOM 1484 O O . GLY A 1 185 ? -0.817 2.750 0.450 1.00 98.12 185 GLY A O 1
ATOM 1485 N N . ILE A 1 186 ? -0.880 0.856 -0.767 1.00 98.81 186 ILE A N 1
ATOM 1486 C CA . ILE A 1 186 ? -1.953 0.225 0.003 1.00 98.81 186 ILE A CA 1
ATOM 1487 C C . ILE A 1 186 ? -1.323 -0.723 1.019 1.00 98.81 186 ILE A C 1
ATOM 1489 O O . ILE A 1 186 ? -0.575 -1.635 0.654 1.00 98.81 186 ILE A O 1
ATOM 1493 N N . PHE A 1 187 ? -1.602 -0.505 2.298 1.00 98.81 187 PHE A N 1
ATOM 1494 C CA . PHE A 1 187 ? -1.116 -1.354 3.372 1.00 98.81 187 PHE A CA 1
ATOM 1495 C C . PHE A 1 187 ? -1.798 -2.719 3.350 1.00 98.81 187 PHE A C 1
ATOM 1497 O O . PHE A 1 187 ? -3.020 -2.807 3.279 1.00 98.81 187 PHE A O 1
ATOM 1504 N N . VAL A 1 188 ? -1.006 -3.786 3.448 1.00 98.50 188 VAL A N 1
ATOM 1505 C CA . VAL A 1 188 ? -1.511 -5.165 3.435 1.00 98.50 188 VAL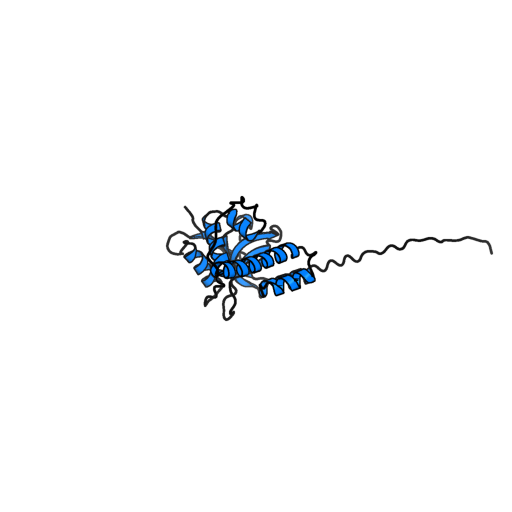 A CA 1
ATOM 1506 C C . VAL A 1 188 ? -1.430 -5.756 4.840 1.00 98.50 188 VAL A C 1
ATOM 1508 O O . VAL A 1 188 ? -2.455 -6.044 5.443 1.00 98.50 188 VAL A O 1
ATOM 1511 N N . TYR A 1 189 ? -0.220 -5.896 5.385 1.00 97.12 189 TYR A N 1
ATOM 1512 C CA . TYR A 1 189 ? 0.018 -6.433 6.727 1.00 97.12 189 TYR A CA 1
ATOM 1513 C C . TYR A 1 189 ? 1.393 -6.010 7.261 1.00 97.12 189 TYR A C 1
ATOM 1515 O O . TYR A 1 189 ? 2.282 -5.620 6.499 1.00 97.12 189 TYR A O 1
ATOM 1523 N N . TRP A 1 190 ? 1.606 -6.119 8.573 1.00 95.75 190 TRP A N 1
ATOM 1524 C CA . TRP A 1 190 ? 2.914 -5.877 9.188 1.00 95.75 190 TRP A CA 1
ATOM 1525 C C . TRP A 1 190 ? 3.837 -7.082 9.008 1.00 95.75 190 TRP A C 1
ATOM 1527 O O . TRP A 1 190 ? 3.496 -8.194 9.396 1.00 95.75 190 TRP A O 1
ATOM 1537 N N . ILE A 1 191 ? 5.030 -6.864 8.459 1.00 91.38 191 ILE A N 1
ATOM 1538 C CA . ILE A 1 191 ? 6.086 -7.888 8.410 1.00 91.38 191 ILE A CA 1
ATOM 1539 C C . ILE A 1 191 ? 6.841 -7.911 9.740 1.00 91.38 191 ILE A C 1
ATOM 1541 O O . ILE A 1 191 ? 7.170 -8.976 10.250 1.00 91.38 191 ILE A O 1
ATOM 1545 N N . ASP A 1 192 ? 7.118 -6.728 10.287 1.00 89.06 192 ASP A N 1
ATOM 1546 C CA . ASP A 1 192 ? 7.698 -6.536 11.613 1.00 89.06 192 ASP A CA 1
ATOM 1547 C C . ASP A 1 192 ? 7.080 -5.272 12.217 1.00 89.06 192 ASP A C 1
ATOM 1549 O O . ASP A 1 192 ? 7.382 -4.152 11.795 1.00 89.06 192 ASP A O 1
ATOM 1553 N N . TYR A 1 193 ? 6.173 -5.460 13.177 1.00 89.50 193 TYR A N 1
ATOM 1554 C CA . TYR A 1 193 ? 5.436 -4.364 13.806 1.00 89.50 193 TYR A CA 1
ATOM 1555 C C . TYR A 1 193 ? 6.357 -3.437 14.611 1.00 89.50 193 TYR A C 1
ATOM 1557 O O . TYR A 1 193 ? 6.215 -2.216 14.546 1.00 89.50 193 TYR A O 1
ATOM 1565 N N . LYS A 1 194 ? 7.342 -4.002 15.328 1.00 89.19 194 LYS A N 1
ATOM 1566 C CA . LYS A 1 194 ? 8.275 -3.234 16.169 1.00 89.19 194 LYS A CA 1
ATOM 1567 C C . LYS A 1 194 ? 9.190 -2.363 15.313 1.00 89.19 194 LYS A C 1
ATOM 1569 O O . LYS A 1 194 ? 9.390 -1.195 15.627 1.00 89.19 194 LYS A O 1
ATOM 1574 N N . LYS A 1 195 ? 9.687 -2.905 14.198 1.00 90.31 195 LYS A N 1
ATOM 1575 C CA . LYS A 1 195 ? 10.513 -2.167 13.224 1.00 90.31 195 LYS A CA 1
ATOM 1576 C C . LYS A 1 195 ? 9.698 -1.356 12.220 1.00 90.31 195 LYS A C 1
ATOM 1578 O O . LYS A 1 195 ? 10.273 -0.824 11.277 1.00 90.31 195 LYS A O 1
ATOM 1583 N N . LYS A 1 196 ? 8.368 -1.315 12.367 1.00 96.62 196 LYS A N 1
ATOM 1584 C CA . LYS A 1 196 ? 7.435 -0.646 11.448 1.00 96.62 196 LYS A CA 1
ATOM 1585 C C . LYS A 1 196 ? 7.684 -1.002 9.978 1.00 96.62 196 LYS A C 1
ATOM 1587 O O . LYS A 1 196 ? 7.529 -0.171 9.089 1.00 96.62 196 LYS A O 1
ATOM 1592 N N . THR A 1 197 ? 8.052 -2.252 9.705 1.00 95.88 197 THR A N 1
ATOM 1593 C CA . THR A 1 197 ? 8.186 -2.748 8.335 1.00 95.88 197 THR A CA 1
ATOM 1594 C C . THR A 1 197 ? 6.865 -3.373 7.908 1.00 95.88 197 THR A C 1
ATOM 1596 O O . THR A 1 197 ? 6.458 -4.404 8.449 1.00 95.88 197 THR A O 1
ATOM 1599 N N . GLY A 1 198 ? 6.194 -2.767 6.933 1.00 95.81 198 GLY A N 1
ATOM 1600 C CA . GLY A 1 198 ? 4.916 -3.242 6.402 1.00 95.81 198 GLY A CA 1
ATOM 1601 C C . GLY A 1 198 ? 5.045 -3.808 4.995 1.00 95.81 198 GLY A C 1
ATOM 1602 O O . GLY A 1 198 ? 5.886 -3.375 4.207 1.00 95.81 198 GLY A O 1
ATOM 1603 N N . MET A 1 199 ? 4.202 -4.783 4.670 1.00 97.88 199 MET A N 1
ATOM 1604 C CA . MET A 1 199 ? 3.965 -5.179 3.293 1.00 97.88 199 MET A CA 1
ATOM 1605 C C . MET A 1 199 ? 3.015 -4.177 2.645 1.00 97.88 199 MET A C 1
ATOM 1607 O O . MET A 1 199 ? 1.895 -3.993 3.120 1.00 97.88 199 MET A O 1
ATOM 1611 N N . ILE A 1 200 ? 3.458 -3.569 1.548 1.00 98.44 200 ILE A N 1
ATOM 1612 C CA . ILE A 1 200 ? 2.681 -2.598 0.784 1.00 98.44 200 ILE A CA 1
ATOM 1613 C C . ILE A 1 200 ? 2.446 -3.135 -0.621 1.00 98.44 200 ILE A C 1
ATOM 1615 O O . ILE A 1 200 ? 3.384 -3.566 -1.298 1.00 98.44 200 ILE A O 1
ATOM 1619 N 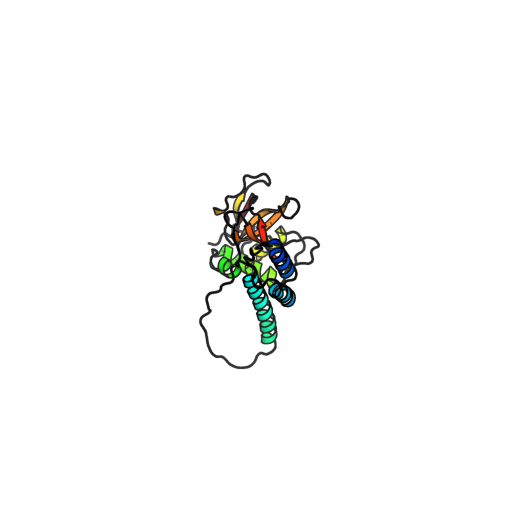N . LEU A 1 201 ? 1.201 -3.052 -1.076 1.00 98.06 201 LEU A N 1
ATOM 1620 C CA . LEU A 1 201 ? 0.880 -3.097 -2.490 1.00 98.06 201 LEU A CA 1
ATOM 1621 C C . LEU A 1 201 ? 1.197 -1.723 -3.090 1.00 98.06 201 LEU A C 1
ATOM 1623 O O . LEU A 1 201 ? 0.536 -0.723 -2.810 1.00 98.06 201 LEU A O 1
ATOM 1627 N N . SER A 1 202 ? 2.275 -1.678 -3.864 1.00 95.31 202 SER A N 1
ATOM 1628 C CA . SER A 1 202 ? 2.909 -0.457 -4.344 1.00 95.31 202 SER A CA 1
ATOM 1629 C C . SER A 1 202 ? 2.954 -0.434 -5.863 1.00 95.31 202 SER A C 1
ATOM 1631 O O . SER A 1 202 ? 3.286 -1.428 -6.508 1.00 95.31 202 SER A O 1
ATOM 1633 N N . TYR A 1 203 ? 2.765 0.749 -6.435 1.00 93.88 203 TYR A N 1
ATOM 1634 C CA . TYR A 1 203 ? 2.979 0.998 -7.854 1.00 93.88 203 TYR A CA 1
ATOM 1635 C C . TYR A 1 203 ? 4.099 2.013 -8.040 1.00 93.88 203 TYR A C 1
ATOM 1637 O O . TYR A 1 203 ? 4.093 3.062 -7.411 1.00 93.88 203 TYR A O 1
ATOM 1645 N N . GLY A 1 204 ? 5.093 1.683 -8.864 1.00 85.06 204 GLY A N 1
ATOM 1646 C CA . GLY A 1 204 ? 6.240 2.567 -9.078 1.00 85.06 204 GLY A CA 1
ATOM 1647 C C . GLY A 1 204 ? 5.923 3.790 -9.939 1.00 85.06 204 GLY A C 1
ATOM 1648 O O . GLY A 1 204 ? 6.627 4.783 -9.797 1.00 85.06 204 GLY A O 1
ATOM 1649 N N . GLY A 1 205 ? 4.906 3.702 -10.805 1.00 81.69 205 GLY A N 1
ATOM 1650 C CA . GLY A 1 205 ? 4.540 4.758 -11.750 1.00 81.69 205 GLY A CA 1
ATOM 1651 C C . GLY A 1 205 ? 5.641 5.155 -12.728 1.00 81.69 205 GLY A C 1
ATOM 1652 O O . GLY A 1 205 ? 6.637 4.450 -12.898 1.00 81.69 205 GLY A O 1
ATOM 1653 N N . GLU A 1 206 ? 5.444 6.329 -13.331 1.00 68.88 206 GLU A N 1
ATOM 1654 C CA . GLU A 1 206 ? 6.383 7.006 -14.234 1.00 68.88 206 GLU A CA 1
ATOM 1655 C C . GLU A 1 206 ? 6.565 6.259 -15.571 1.00 68.88 206 GLU A C 1
ATOM 1657 O O . GLU A 1 206 ? 5.720 5.471 -15.988 1.00 68.88 206 GLU A O 1
ATOM 1662 N N . LYS A 1 207 ? 7.689 6.474 -16.269 1.00 71.88 207 LYS A N 1
ATOM 1663 C CA . LYS A 1 207 ? 8.058 5.735 -17.495 1.00 71.88 207 LYS A CA 1
ATOM 1664 C C . LYS A 1 207 ? 8.362 4.247 -17.236 1.00 71.88 207 LYS A C 1
ATOM 1666 O O . LYS A 1 207 ? 8.861 3.550 -18.123 1.00 71.88 207 LYS A O 1
ATOM 1671 N N . ARG A 1 208 ? 8.117 3.740 -16.023 1.00 75.69 208 ARG A N 1
ATOM 1672 C CA . ARG A 1 208 ? 8.375 2.345 -15.672 1.00 75.69 208 ARG A CA 1
ATOM 1673 C C . ARG A 1 208 ? 7.248 1.494 -16.248 1.00 75.69 208 ARG A C 1
ATOM 1675 O O . ARG A 1 208 ? 6.122 1.523 -15.773 1.00 75.69 208 ARG A O 1
ATOM 1682 N N . LYS A 1 209 ? 7.571 0.695 -17.264 1.00 84.81 209 LYS A N 1
ATOM 1683 C CA . LYS A 1 209 ? 6.658 -0.267 -17.904 1.00 84.81 209 LYS A CA 1
ATOM 1684 C C . LYS A 1 209 ? 6.466 -1.522 -17.036 1.00 84.81 209 LYS A C 1
ATOM 1686 O O . LYS A 1 209 ? 6.749 -2.628 -17.484 1.00 84.81 209 LYS A O 1
ATOM 1691 N N . GLN A 1 210 ? 6.107 -1.345 -15.764 1.00 88.25 210 GLN A N 1
ATOM 1692 C CA . GLN A 1 210 ? 6.009 -2.423 -14.775 1.00 88.25 210 GLN A CA 1
ATOM 1693 C C . GLN A 1 210 ? 4.718 -2.294 -13.958 1.00 88.25 210 GLN A C 1
ATOM 1695 O O . GLN A 1 210 ? 4.406 -1.183 -13.526 1.00 88.25 210 GLN A O 1
ATOM 1700 N N . PRO A 1 211 ? 3.993 -3.400 -13.711 1.00 91.56 211 PRO A N 1
ATOM 1701 C CA . PRO A 1 211 ? 2.741 -3.373 -12.964 1.00 91.56 211 PRO A CA 1
ATOM 1702 C C . PRO A 1 211 ? 2.952 -3.092 -11.468 1.00 91.56 211 PRO A C 1
ATOM 1704 O O . PRO A 1 211 ? 4.078 -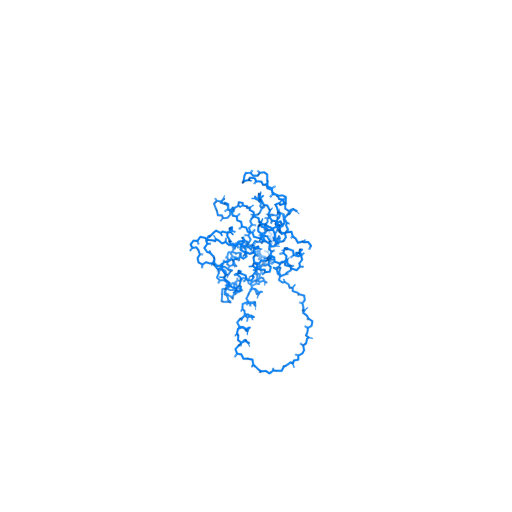2.963 -10.964 1.00 91.56 211 PRO A O 1
ATOM 1707 N N . GLY A 1 212 ? 1.831 -3.007 -10.746 1.00 92.38 212 GLY A N 1
ATOM 1708 C CA . GLY A 1 212 ? 1.818 -3.001 -9.285 1.00 92.38 212 GLY A CA 1
ATOM 1709 C C . GLY A 1 212 ? 2.526 -4.229 -8.711 1.00 92.38 212 GLY A C 1
ATOM 1710 O O . GLY A 1 212 ? 2.580 -5.290 -9.329 1.00 92.38 212 GLY A O 1
ATOM 1711 N N . ARG A 1 213 ? 3.105 -4.086 -7.520 1.00 93.94 213 ARG A N 1
ATOM 1712 C CA . ARG A 1 213 ? 3.851 -5.155 -6.851 1.00 93.94 213 ARG A CA 1
ATOM 1713 C C . ARG A 1 213 ? 3.737 -5.057 -5.341 1.00 93.94 213 ARG A C 1
ATOM 1715 O O . ARG A 1 213 ? 3.659 -3.968 -4.778 1.00 93.94 213 ARG A O 1
ATOM 1722 N N . TYR A 1 214 ? 3.825 -6.201 -4.683 1.00 94.94 214 TYR A N 1
ATOM 1723 C CA . TYR A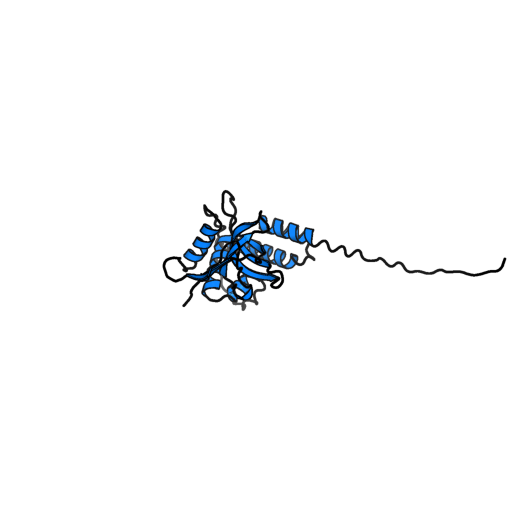 1 214 ? 3.971 -6.272 -3.235 1.00 94.94 214 TYR A CA 1
ATOM 1724 C C . TYR A 1 214 ? 5.436 -6.071 -2.863 1.00 94.94 214 TYR A C 1
ATOM 1726 O O . TYR A 1 214 ? 6.305 -6.769 -3.386 1.00 94.94 214 TYR A O 1
ATOM 1734 N N . LYS A 1 215 ? 5.744 -5.139 -1.962 1.00 93.12 215 LYS A N 1
ATOM 1735 C CA . LYS A 1 215 ? 7.113 -4.933 -1.476 1.00 93.12 215 LYS A CA 1
ATOM 1736 C C . LYS A 1 215 ? 7.110 -4.494 -0.005 1.00 93.12 215 LYS A C 1
ATOM 1738 O O . LYS A 1 215 ? 6.212 -3.761 0.404 1.00 93.12 215 LYS A O 1
ATOM 1743 N N . PRO A 1 216 ? 8.091 -4.937 0.804 1.00 92.62 216 PRO A N 1
ATOM 1744 C CA . PRO A 1 216 ? 8.298 -4.388 2.139 1.00 92.62 216 PRO A CA 1
ATOM 1745 C C . PRO A 1 216 ? 8.718 -2.916 2.073 1.00 92.62 216 PRO A C 1
ATOM 1747 O O . PRO A 1 216 ? 9.617 -2.573 1.301 1.00 92.62 216 PRO A O 1
ATOM 1750 N N . TYR A 1 217 ? 8.131 -2.085 2.930 1.00 95.88 217 TYR A N 1
ATOM 1751 C CA . TYR A 1 217 ? 8.536 -0.698 3.148 1.00 95.88 217 TYR A CA 1
ATOM 1752 C C . TYR A 1 217 ? 8.722 -0.405 4.632 1.00 95.88 217 TYR A C 1
ATOM 1754 O O . TYR A 1 217 ? 8.068 -1.008 5.485 1.00 95.88 217 TYR A O 1
ATOM 1762 N N . ASP A 1 218 ? 9.622 0.534 4.909 1.00 96.75 218 ASP A N 1
ATOM 1763 C CA . ASP A 1 218 ? 9.694 1.224 6.189 1.00 96.75 218 ASP A CA 1
ATOM 1764 C C . ASP A 1 218 ? 8.520 2.211 6.282 1.00 96.75 218 ASP A C 1
ATOM 1766 O O . ASP A 1 218 ? 8.342 3.052 5.402 1.00 96.75 218 ASP A O 1
ATOM 1770 N N . LEU A 1 219 ? 7.696 2.060 7.319 1.00 98.00 219 LEU A N 1
ATOM 1771 C CA . LEU A 1 219 ? 6.501 2.862 7.583 1.00 98.00 219 LEU A CA 1
ATOM 1772 C C . LEU A 1 219 ? 6.656 3.716 8.850 1.00 98.00 219 LEU A C 1
ATOM 1774 O O . LEU A 1 219 ? 5.671 4.067 9.500 1.00 98.00 219 LEU A O 1
ATOM 1778 N N . THR A 1 220 ? 7.891 4.046 9.232 1.00 97.25 220 THR A N 1
ATOM 1779 C CA . THR A 1 220 ? 8.189 4.974 10.333 1.00 97.25 220 THR A CA 1
ATOM 1780 C C . THR A 1 220 ? 7.633 6.378 10.092 1.00 97.25 220 THR A C 1
ATOM 1782 O O . THR A 1 220 ? 7.176 7.001 11.049 1.00 97.25 220 THR A O 1
ATOM 1785 N N . HIS A 1 221 ? 7.604 6.827 8.833 1.00 97.88 221 HIS A N 1
ATOM 1786 C CA . HIS A 1 221 ? 7.246 8.188 8.423 1.00 97.88 221 HIS A CA 1
ATOM 1787 C C . HIS A 1 221 ? 5.964 8.225 7.570 1.00 97.88 221 HIS A C 1
ATOM 1789 O O . HIS A 1 221 ? 5.909 8.851 6.510 1.00 97.88 221 HIS A O 1
ATOM 1795 N N . VAL A 1 222 ? 4.918 7.517 8.013 1.00 98.50 222 VAL A N 1
ATOM 1796 C CA . VAL A 1 222 ? 3.566 7.623 7.433 1.00 98.50 222 VAL A CA 1
ATOM 1797 C C . VAL A 1 222 ? 2.911 8.899 7.951 1.00 98.50 222 VAL A C 1
ATOM 1799 O O . VAL A 1 222 ? 2.810 9.087 9.161 1.00 98.50 222 VAL A O 1
ATOM 1802 N N . TYR A 1 223 ? 2.433 9.760 7.055 1.00 97.88 223 TYR A N 1
ATOM 1803 C CA . TYR A 1 223 ? 1.844 11.057 7.416 1.00 97.88 223 TYR A CA 1
ATOM 1804 C C . TYR A 1 223 ? 0.400 11.240 6.939 1.00 97.88 223 TYR A C 1
ATOM 1806 O O . TYR A 1 223 ? -0.229 12.241 7.263 1.00 97.88 223 TYR A O 1
ATOM 1814 N N . ASN A 1 224 ? -0.166 10.305 6.175 1.00 98.00 224 ASN A N 1
ATOM 1815 C CA . ASN A 1 224 ? -1.573 10.368 5.774 1.00 98.00 224 ASN A CA 1
ATOM 1816 C C . ASN A 1 224 ? -2.162 8.960 5.649 1.00 98.00 224 ASN A C 1
ATOM 1818 O O . ASN A 1 224 ? -1.488 8.056 5.148 1.00 98.00 224 ASN A O 1
ATOM 1822 N N . ILE A 1 225 ? -3.417 8.798 6.076 1.00 98.50 225 ILE A N 1
ATOM 1823 C CA . ILE A 1 225 ? -4.201 7.571 5.898 1.00 98.50 225 ILE A CA 1
ATOM 1824 C C . ILE A 1 225 ? -5.544 7.922 5.266 1.00 98.50 225 ILE A C 1
ATOM 1826 O O . ILE A 1 225 ? -6.353 8.634 5.868 1.00 98.50 225 ILE A O 1
ATOM 1830 N N . ILE A 1 226 ? -5.822 7.320 4.114 1.00 98.25 226 ILE A N 1
ATOM 1831 C CA . ILE A 1 226 ? -7.152 7.276 3.506 1.00 98.25 226 ILE A CA 1
ATOM 1832 C C . ILE A 1 226 ? -7.702 5.854 3.642 1.00 98.25 226 ILE A C 1
ATOM 1834 O O . ILE A 1 226 ? -7.021 4.875 3.342 1.00 98.25 226 ILE A O 1
ATOM 1838 N N . ARG A 1 227 ? -8.957 5.729 4.075 1.00 98.31 227 ARG A N 1
ATOM 1839 C CA . ARG A 1 227 ? -9.620 4.443 4.324 1.00 98.31 227 ARG A CA 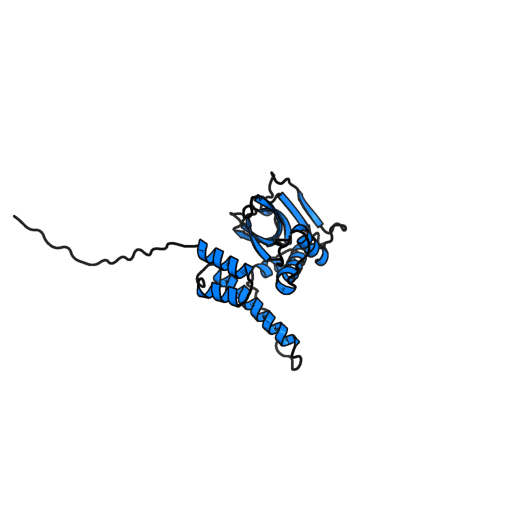1
ATOM 1840 C C . ARG A 1 227 ? -10.981 4.380 3.644 1.00 98.31 227 ARG A C 1
ATOM 1842 O O . ARG A 1 227 ? -11.706 5.374 3.634 1.00 98.31 227 ARG A O 1
ATOM 1849 N N . ALA A 1 228 ? -11.340 3.207 3.127 1.00 97.69 228 ALA A N 1
ATOM 1850 C CA . ALA A 1 228 ? -12.697 2.933 2.664 1.00 97.69 228 ALA A CA 1
ATOM 1851 C C . ALA A 1 228 ? -13.726 3.054 3.797 1.00 97.69 228 ALA A C 1
ATOM 1853 O O . ALA A 1 228 ? -13.497 2.612 4.926 1.00 97.69 228 ALA A O 1
ATOM 1854 N N . VAL A 1 229 ? -14.882 3.620 3.471 1.00 94.25 229 VAL A N 1
ATOM 1855 C CA . VAL A 1 229 ? -16.079 3.589 4.310 1.00 94.25 229 VAL A CA 1
ATOM 1856 C C . VAL A 1 229 ? -17.016 2.558 3.699 1.00 94.25 229 VAL A C 1
ATOM 1858 O O . VAL A 1 229 ? -17.589 2.780 2.634 1.00 94.25 229 VAL A O 1
ATOM 1861 N N . SER A 1 230 ? -17.081 1.391 4.330 1.00 82.50 230 SER A N 1
ATOM 1862 C CA . SER A 1 230 ? -18.073 0.362 4.038 1.00 82.50 230 SER A CA 1
ATOM 1863 C C . SER A 1 230 ? -19.132 0.428 5.129 1.00 82.50 230 SER A C 1
ATOM 1865 O O . SER A 1 230 ? -18.777 0.213 6.292 1.00 82.50 230 SER A O 1
ATOM 1867 N N . ASP A 1 231 ? -20.355 0.772 4.737 1.00 60.72 231 ASP A N 1
ATOM 1868 C CA . ASP A 1 231 ? -21.554 0.632 5.568 1.00 60.72 231 ASP A CA 1
ATOM 1869 C C . ASP A 1 231 ? -21.807 -0.850 5.897 1.00 60.72 231 ASP A C 1
ATOM 1871 O O . ASP A 1 231 ? -21.445 -1.709 5.047 1.00 60.72 231 ASP A O 1
#

Sequence (231 aa):
MIRIKLFNPTILLIVFSTLFFPSCAKRAFHKAMDKNTVNSYNKFLKKHDDSKYASKAKILKAELNKEDTKQTYTKKSTIKKKNKKKPGKTSDPILIAENEANKGGKDILEKGRKMALIDKVILPGSCWNWINTVYNDAGYPNKSGKRKTVHKGKKSGPYVKSSQIKAGDWLYYINHSYNDVEHSGIFVYWIDYKKKTGMILSYGGEKRKQPGRYKPYDLTHVYNIIRAVSD

Foldseek 3Di:
DDDDDDDDDDDDDDPDPPPPPLPPLVVLLVVLQQVLELVSLVVSCVVACVPPCNVVSVVSNVVNVVVVVVVVVVVDDDDDDDDDDDDDDDPDLQVVLLVPADPQLNLLSVLLCCQVPPVQDADADAQVVSSQVSCVVSVQHPPPVQKDWQFAFDQVDPADDLVSDGRQKWWWFQFPVPPRDIAIFGFRAAPDSVQQWTWTQTDGHDPDPGGTGTDITRRPRTRIIMTGDDD